Protein AF-A0A453F1F7-F1 (afdb_monomer)

Solvent-accessible surface area (backbone atoms only — not comparable to full-atom values): 12857 Å² total; per-residue (Å²): 109,76,70,60,56,53,34,54,74,67,67,73,50,78,80,80,78,71,88,74,82,67,76,78,92,82,82,88,82,87,61,66,72,37,77,46,79,52,75,47,61,70,88,66,30,62,69,57,55,50,26,52,72,27,64,62,57,66,85,89,58,90,82,84,86,88,65,65,60,97,82,40,47,61,86,80,55,61,37,66,60,31,22,45,76,44,60,67,75,81,88,71,69,27,90,35,27,44,46,54,49,44,32,50,44,34,58,75,57,49,61,55,68,56,48,54,50,50,52,50,47,54,52,48,31,60,74,68,71,52,78,69,56,70,70,55,47,53,50,51,49,53,46,66,47,87,89,43,40,46,54,54,55,36,54,51,50,27,53,77,65,70,36,56,94,48,24,88,37,35,42,22,53,100,89,38,87,46,55,52,71,71,54,50,53,44,51,54,50,50,49,58,68,53,44,62,98,50,50,38,32,41,38,40,38,72,50,73,50,40,34,43,33,42,34,41,102

Secondary structure (DSSP, 8-state):
-HHHHHHHHTT-S--------S--S----PPTT-EEEEE--TTSSHHHHHHHHTT---TTS---S--EETTEETTSS-HHHHEEEE-SS----TTSBHHHHHHHHHHHH-SHHHHHHHHHHHHHHHHTT----HHHHHHHHHHHSTTSHHHHHHHHHHHHTT-GGGTTSB---SSS--S-HHHHHHHHHHHHHHS-TT--EEEEE-SSSEEEEEE--

Nearest PDB structures (foldseek):
  8wto-assembly1_B  TM=8.630E-01  e=3.872E-07  Arabidopsis thaliana
  8iwn-assembly1_A  TM=7.944E-01  e=1.794E-07  Arabidopsis thaliana
  8i39-assembly1_A  TM=8.360E-01  e=6.596E-07  Arabidopsis thaliana
  8i3d-assembly1_B  TM=8.583E-01  e=1.265E-06  Arabidopsis thaliana
  6hbu-assembly1_A  TM=8.121E-01  e=2.896E-06  Homo sapiens

Organism: Aegilops tauschii subsp. strangulata (NCBI:txid200361)

pLDDT: mean 79.54, std 12.86, range [50.81, 96.94]

Sequence (217 aa):
GVLQAVGNALHVIPSRKQAMTVLHDVSGIIKPRRMTLLLGPPGSGKTTLLLAMAGKLDKDLKVSGKVTYNGHAMDEFVPQRTAAYISQHDLHIGEMTVRETLAFSARCQGVGTRYEMLTELARREKAANIKPDHDIDVYMKASAMGGQESSIVTEYILKILGLDICADTLVGNEMLRGISGGQRKRVTTGIYIFTKNEVHFIFVQQSETCTFFITVK

Mean predicted aligned error: 11.61 Å

InterPro domains:
  IPR003439 ABC transporter-like, ATP-binding domain [PF00005] (23-199)
  IPR027417 P-loop containing nucleoside triphosphate hydrolase [G3DSA:3.40.50.300] (7-202)
  IPR027417 P-loop containing nucleoside triphosphate hydrolase [SSF52540] (20-199)

Foldseek 3Di:
DVVVVVCVVVVVDPPPPDDDDQDDPDDDDDDFPDKDKDFDAFSNCPVVVLCVQQVNDDPPDDDDDFDADPNHTCVVDPSPLAEAEADQDFDDDQQDFLLRLQLVLLVVLDPPVVLVVLVVVVVVCVVVVNDDDPVVVVVSVCSNPPDCVSVVLSVVLCVVLVVVVRRGWGNHDPVGDTDDPSSSLSSVVSSVVSNDDNHQKYKHDNDSGITMIHGHD

Structure (mmCIF, N/CA/C/O backbone):
data_AF-A0A453F1F7-F1
#
_entry.id   AF-A0A453F1F7-F1
#
loop_
_atom_site.group_PDB
_atom_site.id
_atom_site.type_symbol
_atom_site.label_atom_id
_atom_site.label_alt_id
_atom_site.label_comp_id
_atom_site.label_asym_id
_atom_site.label_entity_id
_atom_site.label_seq_id
_atom_site.pdbx_PDB_ins_code
_atom_site.Cartn_x
_atom_site.Cartn_y
_atom_site.Cartn_z
_atom_site.occupancy
_atom_site.B_iso_or_equiv
_atom_site.auth_seq_id
_atom_site.auth_comp_id
_atom_site.auth_asym_id
_atom_site.auth_atom_id
_atom_site.pdbx_PDB_model_num
ATOM 1 N N . GLY A 1 1 ? 27.267 27.492 -19.049 1.00 50.81 1 GLY A N 1
ATOM 2 C CA . GLY A 1 1 ? 27.686 28.781 -19.643 1.00 50.81 1 GLY A CA 1
ATOM 3 C C . GLY A 1 1 ? 26.486 29.486 -20.246 1.00 50.81 1 GLY A C 1
ATOM 4 O O . GLY A 1 1 ? 25.572 28.800 -20.685 1.00 50.81 1 GLY A O 1
ATOM 5 N N . VAL A 1 2 ? 26.474 30.824 -20.260 1.00 60.75 2 VAL A N 1
ATOM 6 C CA . VAL A 1 2 ? 25.330 31.674 -20.676 1.00 60.75 2 VAL A CA 1
ATOM 7 C C . VAL A 1 2 ? 24.766 31.295 -22.059 1.00 60.75 2 VAL A C 1
ATOM 9 O O . VAL A 1 2 ? 23.554 31.258 -22.242 1.00 60.75 2 VAL A O 1
ATOM 12 N N . LEU A 1 3 ? 25.627 30.874 -22.992 1.00 56.88 3 LEU A N 1
ATOM 13 C CA . LEU A 1 3 ? 25.251 30.370 -24.324 1.00 56.88 3 LEU A CA 1
ATOM 14 C C . LEU A 1 3 ? 24.320 29.141 -24.299 1.00 56.88 3 LEU A C 1
ATOM 16 O O . LEU A 1 3 ? 23.427 29.018 -25.132 1.00 56.88 3 LEU A O 1
ATOM 20 N N . GLN A 1 4 ? 24.489 28.245 -23.324 1.00 58.09 4 GLN A N 1
ATOM 21 C CA . GLN A 1 4 ? 23.695 27.016 -23.200 1.00 58.09 4 GLN A CA 1
ATOM 22 C C . GLN A 1 4 ? 22.289 27.301 -22.645 1.00 58.09 4 GLN A C 1
ATOM 24 O O . GLN A 1 4 ? 21.328 26.627 -23.007 1.00 58.09 4 GLN A O 1
ATOM 29 N N . ALA A 1 5 ? 22.161 28.337 -21.808 1.00 58.72 5 ALA A N 1
ATOM 30 C CA . ALA A 1 5 ? 20.881 28.791 -21.268 1.00 58.72 5 ALA A CA 1
ATOM 31 C C . ALA A 1 5 ? 20.023 29.478 -22.345 1.00 58.72 5 ALA A C 1
ATOM 33 O O . ALA A 1 5 ? 18.832 29.193 -22.451 1.00 58.72 5 ALA A O 1
ATOM 34 N N . VAL A 1 6 ? 20.637 30.311 -23.194 1.00 69.94 6 VAL A N 1
ATOM 35 C CA . VAL A 1 6 ? 19.950 30.992 -24.308 1.00 69.94 6 VAL A CA 1
ATOM 36 C C . VAL A 1 6 ? 19.489 29.992 -25.377 1.00 69.94 6 VAL A C 1
ATOM 38 O O . VAL A 1 6 ? 18.359 30.076 -25.848 1.00 69.94 6 VAL A O 1
ATOM 41 N N . GLY A 1 7 ? 20.309 28.989 -25.712 1.00 62.31 7 GLY A N 1
ATOM 42 C CA . GLY A 1 7 ? 19.923 27.952 -26.676 1.00 62.31 7 GLY A CA 1
ATOM 43 C C . GLY A 1 7 ? 18.795 27.025 -26.196 1.00 62.31 7 GLY A C 1
ATOM 44 O O . GLY A 1 7 ? 17.988 26.581 -27.014 1.00 62.31 7 GLY A O 1
ATOM 45 N N . ASN A 1 8 ? 18.694 26.778 -24.882 1.00 59.56 8 ASN A N 1
ATOM 46 C CA . ASN A 1 8 ? 17.564 26.057 -24.284 1.00 59.56 8 ASN A CA 1
ATOM 47 C C . ASN A 1 8 ? 16.283 26.909 -24.258 1.00 59.56 8 ASN A C 1
ATOM 49 O O . ASN A 1 8 ? 15.210 26.379 -24.534 1.00 59.56 8 ASN A O 1
ATOM 53 N N . ALA A 1 9 ? 16.387 28.214 -23.972 1.00 64.38 9 ALA A N 1
ATOM 54 C CA . ALA A 1 9 ? 15.247 29.138 -23.965 1.00 64.38 9 ALA A CA 1
ATOM 55 C C . ALA A 1 9 ? 14.642 29.359 -25.364 1.00 64.38 9 ALA A C 1
ATOM 57 O O . ALA A 1 9 ? 13.444 29.587 -25.490 1.00 64.38 9 ALA A O 1
ATOM 58 N N . LEU A 1 10 ? 15.462 29.257 -26.414 1.00 71.06 10 LEU A N 1
ATOM 59 C CA . LEU A 1 10 ? 15.034 29.406 -27.808 1.00 71.06 10 LEU A CA 1
ATOM 60 C C . LEU A 1 10 ? 14.599 28.081 -28.468 1.00 71.06 10 LEU A C 1
ATOM 62 O O . LEU A 1 10 ? 14.316 28.075 -29.661 1.00 71.06 10 LEU A O 1
ATOM 66 N N . HIS A 1 11 ? 14.563 26.956 -27.736 1.00 58.50 11 HIS A N 1
ATOM 67 C CA . HIS A 1 11 ? 14.260 25.615 -28.274 1.00 58.50 11 HIS A CA 1
ATOM 68 C C . HIS A 1 11 ? 15.134 25.172 -29.475 1.00 58.50 11 HIS A C 1
ATOM 70 O O . HIS A 1 11 ? 14.782 24.235 -30.188 1.00 58.50 11 HIS A O 1
ATOM 76 N N . VAL A 1 12 ? 16.295 25.803 -29.696 1.00 64.94 12 VAL A N 1
ATOM 77 C CA . VAL A 1 12 ? 17.194 25.506 -30.834 1.00 64.94 12 VAL A CA 1
ATOM 78 C C . VAL A 1 12 ? 18.119 24.324 -30.531 1.00 64.94 12 VAL A C 1
ATOM 80 O O . VAL A 1 12 ? 18.597 23.649 -31.441 1.00 64.94 12 VAL A O 1
ATOM 83 N N . ILE A 1 13 ? 18.363 24.031 -29.250 1.00 58.19 13 ILE A N 1
ATOM 84 C CA . ILE A 1 13 ? 19.145 22.862 -28.843 1.00 58.19 13 ILE A CA 1
ATOM 85 C C . ILE A 1 13 ? 18.188 21.670 -28.705 1.00 58.19 13 ILE A C 1
ATOM 87 O O . ILE A 1 13 ? 17.303 21.709 -27.844 1.00 58.19 13 ILE A O 1
ATOM 91 N N . PRO A 1 14 ? 18.346 20.589 -29.494 1.00 54.06 14 PRO A N 1
ATOM 92 C CA . PRO A 1 14 ? 17.578 19.376 -29.271 1.00 54.06 14 PRO A CA 1
ATOM 93 C C . PRO A 1 14 ? 17.891 18.881 -27.860 1.00 54.06 14 PRO A C 1
ATOM 95 O O . PRO A 1 14 ? 19.044 18.584 -27.538 1.00 54.06 14 PRO A O 1
ATOM 98 N N . SER A 1 15 ? 16.866 18.828 -27.003 1.00 55.62 15 SER A N 1
ATOM 99 C CA . SER A 1 15 ? 16.970 18.211 -25.683 1.00 55.62 15 SER A CA 1
ATOM 100 C C . SER A 1 15 ? 17.475 16.791 -25.895 1.00 55.62 15 SER A C 1
ATOM 102 O O . SER A 1 15 ? 16.754 15.920 -26.387 1.00 55.62 15 SER A O 1
ATOM 104 N N . ARG A 1 16 ? 18.757 16.570 -25.601 1.00 55.28 16 ARG A N 1
ATOM 105 C CA . ARG A 1 16 ? 19.407 15.271 -25.723 1.00 55.28 16 ARG A CA 1
ATOM 106 C C . ARG A 1 16 ? 18.895 14.432 -24.557 1.00 55.28 16 ARG A C 1
ATOM 108 O O . ARG A 1 16 ? 19.576 14.285 -23.549 1.00 55.28 16 ARG A O 1
ATOM 115 N N . LYS A 1 17 ? 17.647 13.962 -24.652 1.00 61.59 17 LYS A N 1
ATOM 116 C CA . LYS A 1 17 ? 17.054 13.033 -23.690 1.00 61.59 17 LYS A CA 1
ATOM 117 C C . LYS A 1 17 ? 17.897 11.764 -23.732 1.00 61.59 17 LYS A C 1
ATOM 119 O O . LYS A 1 17 ? 17.756 10.939 -24.632 1.00 61.59 17 LYS A O 1
ATOM 124 N N . GLN A 1 18 ? 18.844 11.659 -22.809 1.00 67.69 18 GLN A N 1
ATOM 125 C CA . GLN A 1 18 ? 19.680 10.482 -22.670 1.00 67.69 18 GLN A CA 1
ATOM 126 C C . GLN A 1 18 ? 18.804 9.369 -22.098 1.00 67.69 18 GLN A C 1
ATOM 128 O O . GLN A 1 18 ? 18.218 9.524 -21.029 1.00 67.69 18 GLN A O 1
ATOM 133 N N . ALA A 1 19 ? 18.668 8.269 -22.836 1.00 75.25 19 ALA A N 1
ATOM 134 C CA . ALA A 1 19 ? 17.949 7.104 -22.346 1.00 75.25 19 ALA A CA 1
ATOM 135 C C . ALA A 1 19 ? 18.731 6.516 -21.165 1.00 75.25 19 ALA A C 1
ATOM 137 O O . ALA A 1 19 ? 19.859 6.054 -21.336 1.00 75.25 19 ALA A O 1
ATOM 138 N N . MET A 1 20 ? 18.148 6.578 -19.969 1.00 83.25 20 MET A N 1
ATOM 139 C CA . MET A 1 20 ? 18.713 5.977 -18.767 1.00 83.25 20 MET A CA 1
ATOM 140 C C . MET A 1 20 ? 18.026 4.645 -18.503 1.00 83.25 20 MET A C 1
ATOM 142 O O . MET A 1 20 ? 16.805 4.575 -18.369 1.00 83.25 20 MET A O 1
ATOM 146 N N . THR A 1 21 ? 18.821 3.587 -18.416 1.00 88.12 21 THR A N 1
ATOM 147 C CA . THR A 1 21 ? 18.335 2.278 -17.995 1.00 88.12 21 THR A CA 1
ATOM 148 C C . THR A 1 21 ? 18.239 2.257 -16.473 1.00 88.12 21 THR A C 1
ATOM 150 O O . THR A 1 21 ? 19.211 2.557 -15.788 1.00 88.12 21 THR A O 1
ATOM 153 N N . VAL A 1 22 ? 17.056 1.935 -15.945 1.00 90.56 22 VAL A N 1
ATOM 154 C CA . VAL A 1 22 ? 16.799 1.928 -14.492 1.00 90.56 22 VAL A CA 1
ATOM 155 C C . VAL A 1 22 ? 17.070 0.556 -13.867 1.00 90.56 22 VAL A C 1
ATOM 157 O O . VAL A 1 22 ? 17.514 0.474 -12.726 1.00 90.56 22 VAL A O 1
ATOM 160 N N . LEU A 1 23 ? 16.802 -0.523 -14.608 1.00 91.19 23 LEU A N 1
ATOM 161 C CA . LEU A 1 23 ? 17.024 -1.908 -14.189 1.00 91.19 23 LEU A CA 1
ATOM 162 C C . LEU A 1 23 ? 17.880 -2.622 -15.233 1.00 91.19 23 LEU A C 1
ATOM 164 O O . LEU A 1 23 ? 17.579 -2.560 -16.424 1.00 91.19 23 LEU A O 1
ATOM 168 N N . HIS A 1 24 ? 18.925 -3.310 -14.780 1.00 91.38 24 HIS A N 1
ATOM 169 C CA . HIS A 1 24 ? 19.871 -4.021 -15.635 1.00 91.38 24 HIS A CA 1
ATOM 170 C C . HIS A 1 24 ? 19.823 -5.516 -15.323 1.00 91.38 24 HIS A C 1
ATOM 172 O O . HIS A 1 24 ? 20.233 -5.912 -14.238 1.00 91.38 24 HIS A O 1
ATOM 178 N N . ASP A 1 25 ? 19.307 -6.309 -16.267 1.00 90.19 25 ASP A N 1
ATOM 179 C CA . ASP A 1 25 ? 19.322 -7.782 -16.254 1.00 90.19 25 ASP A CA 1
ATOM 180 C C . ASP A 1 25 ? 18.978 -8.425 -14.893 1.00 90.19 25 ASP A C 1
ATOM 182 O O . ASP A 1 25 ? 19.727 -9.210 -14.313 1.00 90.19 25 ASP A O 1
ATOM 186 N N . VAL A 1 26 ? 17.831 -8.032 -14.334 1.00 92.19 26 VAL A N 1
ATOM 187 C CA . VAL A 1 26 ? 17.375 -8.525 -13.031 1.00 92.19 26 VAL A CA 1
ATOM 188 C C . VAL A 1 26 ? 16.632 -9.847 -13.207 1.00 92.19 26 VAL A C 1
ATOM 190 O O . VAL A 1 26 ? 15.634 -9.910 -13.921 1.00 92.19 26 VAL A O 1
ATOM 193 N N . SER A 1 27 ? 17.070 -10.882 -12.489 1.00 91.94 27 SER A N 1
ATOM 194 C CA . SER A 1 27 ? 16.432 -12.204 -12.448 1.00 91.94 27 SER A CA 1
ATOM 195 C C . SER A 1 27 ? 16.200 -12.657 -11.005 1.00 91.94 27 SER A C 1
ATOM 197 O O . SER A 1 27 ? 17.021 -12.397 -10.125 1.00 91.94 27 SER A O 1
ATOM 199 N N . GLY A 1 28 ? 15.091 -13.352 -10.738 1.00 90.62 28 GLY A N 1
ATOM 200 C CA . GLY A 1 28 ? 14.790 -13.856 -9.397 1.00 90.62 28 GLY A CA 1
ATOM 201 C C . GLY A 1 28 ? 13.447 -14.575 -9.286 1.00 90.62 28 GLY A C 1
ATOM 202 O O . GLY A 1 28 ? 12.618 -14.517 -10.190 1.00 90.62 28 GLY A O 1
ATOM 203 N N . ILE A 1 29 ? 13.239 -15.260 -8.158 1.00 89.38 29 ILE A N 1
ATOM 204 C CA . ILE A 1 29 ? 11.998 -15.978 -7.834 1.00 89.38 29 ILE A CA 1
ATOM 205 C C . ILE A 1 29 ? 11.593 -15.635 -6.400 1.00 89.38 29 ILE A C 1
ATOM 207 O O . ILE A 1 29 ? 12.371 -15.833 -5.466 1.00 89.38 29 ILE A O 1
ATOM 211 N N . ILE A 1 30 ? 10.353 -15.177 -6.220 1.00 87.62 30 ILE A N 1
ATOM 212 C CA . ILE A 1 30 ? 9.742 -14.966 -4.903 1.00 87.62 30 ILE A CA 1
ATOM 213 C C . ILE A 1 30 ? 8.829 -16.156 -4.619 1.00 87.62 30 ILE A C 1
ATOM 215 O O . ILE A 1 30 ? 7.911 -16.442 -5.385 1.00 87.62 30 ILE A O 1
ATOM 219 N N . LYS A 1 31 ? 9.103 -16.884 -3.533 1.00 85.75 31 LYS A N 1
ATOM 220 C CA . LYS A 1 31 ? 8.304 -18.055 -3.151 1.00 85.75 31 LYS A CA 1
ATOM 221 C C . LYS A 1 31 ? 7.056 -17.635 -2.363 1.00 85.75 31 LYS A C 1
ATOM 223 O O . LYS A 1 31 ? 7.162 -16.732 -1.527 1.00 85.75 31 LYS A O 1
ATOM 228 N N . PRO A 1 32 ? 5.923 -18.336 -2.547 1.00 83.12 32 PRO A N 1
ATOM 229 C CA . PRO A 1 32 ? 4.719 -18.114 -1.758 1.00 83.12 32 PRO A CA 1
ATOM 230 C C . PRO A 1 32 ? 4.972 -18.298 -0.260 1.00 83.12 32 PRO A C 1
ATOM 232 O O . PRO A 1 32 ? 5.895 -19.011 0.153 1.00 83.12 32 PRO A O 1
ATOM 235 N N . ARG A 1 33 ? 4.1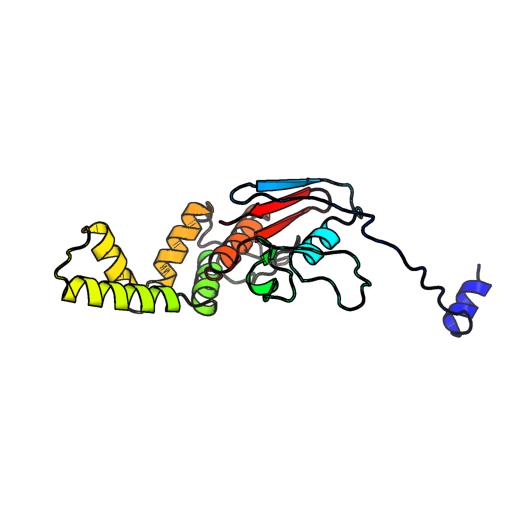38 -17.646 0.560 1.00 79.81 33 ARG A N 1
ATOM 236 C CA . ARG A 1 33 ? 4.160 -17.730 2.036 1.00 79.81 33 ARG A CA 1
ATOM 237 C C . ARG A 1 33 ? 5.485 -17.298 2.680 1.00 79.81 33 ARG A C 1
ATOM 239 O O . ARG A 1 33 ? 5.802 -17.714 3.793 1.00 79.81 33 ARG A O 1
ATOM 246 N N . ARG A 1 34 ? 6.272 -16.466 1.993 1.00 81.94 34 ARG A N 1
ATOM 247 C CA . ARG A 1 34 ? 7.490 -15.852 2.532 1.00 81.94 34 ARG A CA 1
ATOM 248 C C . ARG A 1 34 ? 7.402 -14.334 2.486 1.00 81.94 34 ARG A C 1
ATOM 250 O O . ARG A 1 34 ? 6.869 -13.753 1.540 1.00 81.94 34 ARG A O 1
ATOM 257 N N . MET A 1 35 ? 8.002 -13.709 3.494 1.00 84.38 35 MET A N 1
ATOM 258 C CA . MET A 1 35 ? 8.366 -12.299 3.443 1.00 84.38 35 MET A CA 1
ATOM 259 C C . MET A 1 35 ? 9.741 -12.178 2.783 1.00 84.38 35 MET A C 1
ATOM 261 O O . MET A 1 35 ? 10.674 -12.880 3.171 1.00 84.38 35 MET A O 1
ATOM 265 N N . THR A 1 36 ? 9.862 -11.317 1.777 1.00 87.44 36 THR A N 1
ATOM 266 C CA . THR A 1 36 ? 11.132 -11.039 1.091 1.00 87.44 36 THR A CA 1
ATOM 267 C C . THR A 1 36 ? 11.495 -9.576 1.292 1.00 87.44 36 THR A C 1
ATOM 269 O O . THR A 1 36 ? 10.654 -8.696 1.137 1.00 87.44 36 THR A O 1
ATOM 272 N N . LEU A 1 37 ? 12.744 -9.316 1.660 1.00 89.94 37 LEU A N 1
ATOM 273 C CA . LEU A 1 37 ? 13.271 -7.977 1.899 1.00 89.94 37 LEU A CA 1
ATOM 274 C C . LEU A 1 37 ? 14.163 -7.572 0.718 1.00 89.94 37 LEU A C 1
ATOM 276 O O . LEU A 1 37 ? 15.119 -8.281 0.413 1.00 89.94 37 LEU A O 1
ATOM 280 N N . LEU A 1 38 ? 13.869 -6.439 0.072 1.00 89.19 38 LEU A N 1
ATOM 281 C CA . LEU A 1 38 ? 14.740 -5.833 -0.941 1.00 89.19 38 LEU A CA 1
ATOM 282 C C . LEU A 1 38 ? 15.427 -4.608 -0.355 1.00 89.19 38 LEU A C 1
ATOM 284 O O . LEU A 1 38 ? 14.789 -3.618 0.014 1.00 89.19 38 LEU A O 1
ATOM 288 N N . LEU A 1 39 ? 16.751 -4.691 -0.313 1.00 89.50 39 LEU A N 1
ATOM 289 C CA . LEU A 1 39 ? 17.640 -3.642 0.162 1.00 89.50 39 LEU A CA 1
ATOM 290 C C . LEU A 1 39 ? 18.445 -3.083 -1.002 1.00 89.50 39 LEU A C 1
ATOM 292 O O . LEU A 1 39 ? 18.815 -3.799 -1.929 1.00 89.50 39 LEU A O 1
ATOM 296 N N . GLY A 1 40 ? 18.729 -1.791 -0.934 1.00 87.88 40 GLY A N 1
ATOM 297 C CA . GLY A 1 40 ? 19.571 -1.111 -1.907 1.00 87.88 40 GLY A CA 1
ATOM 298 C C . GLY A 1 40 ? 19.607 0.389 -1.640 1.00 87.88 40 GLY A C 1
ATOM 299 O O . GLY A 1 40 ? 18.676 0.913 -1.021 1.00 87.88 40 GLY A O 1
ATOM 300 N N . PRO A 1 41 ? 20.639 1.105 -2.107 1.00 88.88 41 PRO A N 1
ATOM 301 C CA . PRO A 1 41 ? 20.740 2.548 -1.911 1.00 88.88 41 PRO A CA 1
ATOM 302 C C . PRO A 1 41 ? 19.600 3.307 -2.621 1.00 88.88 41 PRO A C 1
ATOM 304 O O . PRO A 1 41 ? 18.934 2.746 -3.503 1.00 88.88 41 PRO A O 1
ATOM 307 N N . PRO A 1 42 ? 19.330 4.573 -2.259 1.00 87.19 42 PRO A N 1
ATOM 308 C CA . PRO A 1 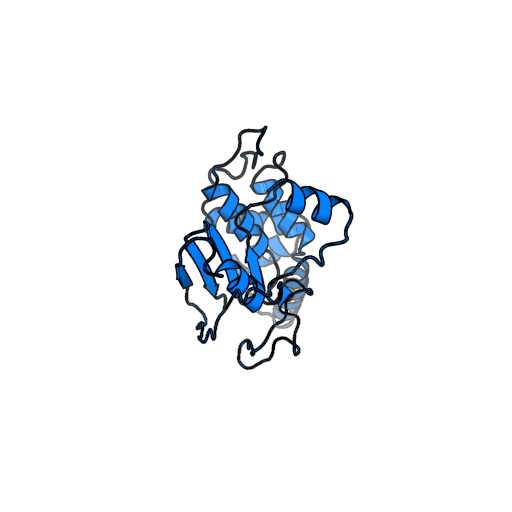42 ? 18.395 5.416 -3.001 1.00 87.19 42 PRO A CA 1
ATOM 309 C C . PRO A 1 42 ? 18.753 5.453 -4.495 1.00 87.19 42 PRO A C 1
ATOM 311 O O . PRO A 1 42 ? 19.926 5.439 -4.861 1.00 87.19 42 PRO A O 1
ATOM 314 N N . GLY A 1 43 ? 17.744 5.428 -5.367 1.00 86.69 43 GLY A N 1
ATOM 315 C CA . GLY A 1 43 ? 17.948 5.413 -6.823 1.00 86.69 43 GLY A CA 1
ATOM 316 C C . GLY A 1 43 ? 18.345 4.062 -7.434 1.00 86.69 43 GLY A C 1
ATOM 317 O O . GLY A 1 43 ? 18.400 3.956 -8.653 1.00 86.69 43 GLY A O 1
ATOM 318 N N . SER A 1 44 ? 18.533 2.995 -6.647 1.00 89.50 44 SER A N 1
ATOM 319 C CA . SER A 1 44 ? 18.942 1.672 -7.163 1.00 89.50 44 SER A CA 1
ATOM 320 C C . SER A 1 44 ? 17.855 0.895 -7.934 1.00 89.50 44 SER A C 1
ATOM 322 O O . SER A 1 44 ? 17.963 -0.317 -8.091 1.00 89.50 44 SER A O 1
ATOM 324 N N . GLY A 1 45 ? 16.753 1.541 -8.323 1.00 90.06 45 GLY A N 1
ATOM 325 C CA . GLY A 1 45 ? 15.672 0.912 -9.091 1.00 90.06 45 GLY A CA 1
ATOM 326 C C . GLY A 1 45 ? 14.701 0.033 -8.294 1.00 90.06 45 GLY A C 1
ATOM 327 O O . GLY A 1 45 ? 13.832 -0.584 -8.900 1.00 90.06 45 GLY A O 1
ATOM 328 N N . LYS A 1 46 ? 14.779 -0.009 -6.952 1.00 90.81 46 LYS A N 1
ATOM 329 C CA . LYS A 1 46 ? 13.874 -0.830 -6.114 1.00 90.81 46 LYS A CA 1
ATOM 330 C C . LYS A 1 46 ? 12.415 -0.578 -6.456 1.00 90.81 46 LYS A C 1
ATOM 332 O O . LYS A 1 46 ? 11.759 -1.485 -6.936 1.00 90.81 46 LYS A O 1
ATOM 337 N N . THR A 1 47 ? 11.937 0.654 -6.287 1.00 89.69 47 THR A N 1
ATOM 338 C CA . THR A 1 47 ? 10.553 1.045 -6.587 1.00 89.69 47 THR A CA 1
ATOM 339 C C . THR A 1 47 ? 10.143 0.657 -8.006 1.00 89.69 47 THR A C 1
ATOM 341 O O . THR A 1 47 ? 9.074 0.083 -8.192 1.00 89.69 47 THR A O 1
ATOM 344 N N . THR A 1 48 ? 11.017 0.868 -8.993 1.00 91.94 48 THR A N 1
ATOM 345 C CA . THR A 1 48 ? 10.780 0.470 -10.387 1.00 91.94 48 THR A CA 1
ATOM 346 C C . THR A 1 48 ? 10.586 -1.035 -10.526 1.00 91.94 48 THR A C 1
ATOM 348 O O . THR A 1 48 ? 9.650 -1.460 -11.195 1.00 91.94 48 THR A O 1
ATOM 351 N N . LEU A 1 49 ? 11.399 -1.851 -9.851 1.00 91.50 49 LEU A N 1
ATOM 352 C CA . LEU A 1 49 ? 11.249 -3.307 -9.848 1.00 91.50 49 LEU A CA 1
ATOM 353 C C . LEU A 1 49 ? 9.896 -3.739 -9.255 1.00 91.50 49 LEU A C 1
ATOM 355 O O . LEU A 1 49 ? 9.283 -4.685 -9.739 1.00 91.50 49 LEU A O 1
ATOM 359 N N . LEU A 1 50 ? 9.387 -3.033 -8.245 1.00 90.25 50 LEU A N 1
ATOM 360 C CA . LEU A 1 50 ? 8.115 -3.388 -7.591 1.00 90.25 50 LEU A CA 1
ATOM 361 C C . LEU A 1 50 ? 6.919 -2.974 -8.409 1.00 90.25 50 LEU A C 1
ATOM 363 O O . LEU A 1 50 ? 5.952 -3.719 -8.491 1.00 90.25 50 LEU A O 1
ATOM 367 N N . LEU A 1 51 ? 6.993 -1.797 -9.022 1.00 90.62 51 LEU A N 1
ATOM 368 C CA . LEU A 1 51 ? 5.986 -1.347 -9.967 1.00 90.62 51 LEU A CA 1
ATOM 369 C C . LEU A 1 51 ? 5.963 -2.263 -11.193 1.00 90.62 51 LEU A C 1
ATOM 371 O O . LEU A 1 51 ? 4.877 -2.590 -11.662 1.00 90.62 51 LEU A O 1
ATOM 375 N N . ALA A 1 52 ? 7.122 -2.752 -11.652 1.00 91.19 52 ALA A N 1
ATOM 376 C CA . ALA A 1 52 ? 7.209 -3.768 -12.703 1.00 91.19 52 ALA A CA 1
ATOM 377 C C . ALA A 1 52 ? 6.487 -5.045 -12.286 1.00 91.19 52 ALA A C 1
ATOM 379 O O . ALA A 1 52 ? 5.598 -5.510 -12.994 1.00 91.19 52 ALA A O 1
ATOM 380 N N . MET A 1 53 ? 6.803 -5.561 -11.095 1.00 89.00 53 MET A N 1
ATOM 381 C CA . MET A 1 53 ? 6.136 -6.743 -10.565 1.00 89.00 53 MET A CA 1
ATOM 382 C C . MET A 1 53 ? 4.642 -6.514 -10.331 1.00 89.00 53 MET A C 1
ATOM 384 O O . MET A 1 53 ? 3.875 -7.422 -10.584 1.00 89.00 53 MET A O 1
ATOM 388 N N . ALA A 1 54 ? 4.188 -5.339 -9.902 1.00 88.06 54 ALA A N 1
ATOM 389 C CA . ALA A 1 54 ? 2.768 -5.063 -9.668 1.00 88.06 54 ALA A CA 1
ATOM 390 C C . ALA A 1 54 ? 1.978 -4.709 -10.947 1.00 88.06 54 ALA A C 1
ATOM 392 O O . ALA A 1 54 ? 0.786 -4.411 -10.865 1.00 88.06 54 ALA A O 1
ATOM 393 N N . GLY A 1 55 ? 2.630 -4.675 -12.118 1.00 89.06 55 GLY A N 1
ATOM 394 C CA . GLY A 1 55 ? 2.028 -4.206 -13.370 1.00 89.06 55 GLY A CA 1
ATOM 395 C C . GLY A 1 55 ? 1.643 -2.720 -13.346 1.00 89.06 55 GLY A C 1
ATOM 396 O O . GLY A 1 55 ? 0.700 -2.309 -14.014 1.00 89.06 55 GLY A O 1
ATOM 397 N N . LYS A 1 56 ? 2.329 -1.903 -12.545 1.00 89.19 56 LYS A N 1
ATOM 398 C CA . LYS A 1 56 ? 2.067 -0.465 -12.354 1.00 89.19 56 LYS A CA 1
ATOM 399 C C . LYS A 1 56 ? 3.194 0.429 -12.888 1.00 89.19 56 LYS A C 1
ATOM 401 O O . LYS A 1 56 ? 3.342 1.556 -12.424 1.00 89.19 56 LYS A O 1
ATOM 406 N N . LEU A 1 57 ? 4.020 -0.071 -13.810 1.00 90.31 57 LEU A N 1
ATOM 407 C CA . LEU A 1 57 ? 5.011 0.771 -14.484 1.00 90.31 57 LEU A CA 1
ATOM 408 C C . LEU A 1 57 ? 4.337 1.848 -15.330 1.00 90.31 57 LEU A C 1
ATOM 410 O O . LEU A 1 57 ? 3.255 1.642 -15.880 1.00 90.31 57 LEU A O 1
ATOM 414 N N . ASP A 1 58 ? 5.024 2.980 -15.444 1.00 88.38 58 ASP A N 1
ATOM 415 C CA . ASP A 1 58 ? 4.644 4.043 -16.362 1.00 88.38 58 ASP A CA 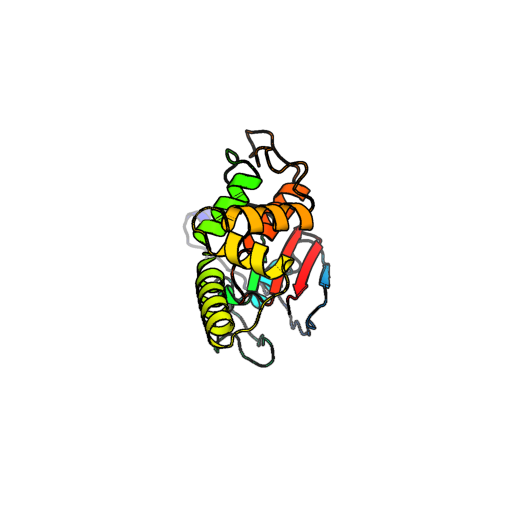1
ATOM 416 C C . ASP A 1 58 ? 4.674 3.529 -17.812 1.00 88.38 58 ASP A C 1
ATOM 418 O O . ASP A 1 58 ? 5.579 2.787 -18.202 1.00 88.38 58 ASP A O 1
ATOM 422 N N . LYS A 1 59 ? 3.676 3.923 -18.605 1.00 86.50 59 LYS A N 1
ATOM 423 C CA . LYS A 1 59 ? 3.522 3.508 -20.005 1.00 86.50 59 LYS A CA 1
ATOM 424 C C . LYS A 1 59 ? 4.609 4.092 -20.908 1.00 86.50 59 LYS A C 1
ATOM 426 O O . LYS A 1 59 ? 4.877 3.521 -21.961 1.00 86.50 59 LYS A O 1
ATOM 431 N N . ASP A 1 60 ? 5.247 5.183 -20.489 1.00 87.19 60 ASP A N 1
ATOM 432 C CA . ASP A 1 60 ? 6.322 5.832 -21.242 1.00 87.19 60 ASP A CA 1
ATOM 433 C C . ASP A 1 60 ? 7.672 5.099 -21.108 1.00 87.19 60 ASP A C 1
ATOM 435 O O . ASP A 1 60 ? 8.639 5.411 -21.813 1.00 87.19 60 ASP A O 1
ATOM 439 N N . LEU A 1 61 ? 7.765 4.106 -20.215 1.00 88.81 61 LEU A N 1
ATOM 440 C CA . LEU A 1 61 ? 8.970 3.305 -20.028 1.00 88.81 61 LEU A CA 1
ATOM 441 C C . LEU A 1 61 ? 9.072 2.191 -21.072 1.00 88.81 61 LEU A C 1
ATOM 443 O O . LEU A 1 61 ? 8.141 1.426 -21.313 1.00 88.81 61 LEU A O 1
ATOM 447 N N . LYS A 1 62 ? 10.273 2.031 -21.634 1.00 90.25 62 LYS A N 1
ATOM 448 C CA . LYS A 1 62 ? 10.613 0.847 -22.428 1.00 90.25 62 LYS A CA 1
ATOM 449 C C . LYS A 1 62 ? 10.919 -0.311 -21.486 1.00 90.25 62 LYS A C 1
ATOM 451 O O . LYS A 1 62 ? 11.847 -0.219 -20.684 1.00 90.25 62 LYS A O 1
ATOM 456 N N . VAL A 1 63 ? 10.162 -1.395 -21.611 1.00 90.69 63 VAL A N 1
ATOM 457 C CA . VAL A 1 63 ? 10.310 -2.599 -20.788 1.00 90.69 63 VAL A CA 1
ATOM 458 C C . VAL A 1 63 ? 10.754 -3.765 -21.667 1.00 90.69 63 VAL A C 1
ATOM 460 O O . VAL A 1 63 ? 10.222 -3.966 -22.757 1.00 90.69 63 VAL A O 1
ATOM 463 N N . SER A 1 64 ? 11.730 -4.532 -21.190 1.00 91.38 64 SER A N 1
ATOM 464 C CA . SER A 1 64 ? 12.156 -5.808 -21.767 1.00 91.38 64 SER A CA 1
ATOM 465 C C . SER A 1 64 ? 12.220 -6.878 -20.673 1.00 91.38 64 SER A C 1
ATOM 467 O O . SER A 1 64 ? 12.321 -6.562 -19.487 1.00 91.38 64 SER A O 1
ATOM 469 N N . GLY A 1 65 ? 12.140 -8.149 -21.071 1.00 90.75 65 GLY A N 1
ATOM 470 C CA . GLY A 1 65 ? 12.056 -9.284 -20.149 1.00 90.75 65 GLY A CA 1
ATOM 471 C C . GLY A 1 65 ? 10.617 -9.734 -19.883 1.00 90.75 65 GLY A C 1
ATOM 472 O O . GLY A 1 65 ? 9.682 -9.301 -20.555 1.00 90.75 65 GLY A O 1
ATOM 473 N N . LYS A 1 66 ? 10.444 -10.649 -18.924 1.00 90.81 66 LYS A N 1
ATOM 474 C CA . LYS A 1 66 ? 9.146 -11.253 -18.591 1.00 90.81 66 LYS A CA 1
ATOM 475 C C . LYS A 1 66 ? 9.008 -11.419 -17.082 1.00 90.81 66 LYS A C 1
ATOM 477 O O . LYS A 1 66 ? 9.924 -11.910 -16.429 1.00 90.81 66 LYS A O 1
ATOM 482 N N . VAL A 1 67 ? 7.839 -11.074 -16.547 1.00 90.75 67 VAL A N 1
ATOM 483 C CA . VAL A 1 67 ? 7.434 -11.413 -15.176 1.00 90.75 67 VAL A CA 1
ATOM 484 C C . VAL A 1 67 ? 6.281 -12.409 -15.258 1.00 90.75 67 VAL A C 1
ATOM 486 O O . VAL A 1 67 ? 5.386 -12.255 -16.089 1.00 90.75 67 VAL A O 1
ATOM 489 N N . THR A 1 68 ? 6.315 -13.447 -14.422 1.00 89.81 68 THR A N 1
ATOM 490 C CA . THR A 1 68 ? 5.258 -14.466 -14.357 1.00 89.81 68 THR A CA 1
ATOM 491 C C . THR A 1 68 ? 4.811 -14.694 -12.924 1.00 89.81 68 THR A C 1
ATOM 493 O O . THR A 1 68 ? 5.623 -14.648 -12.000 1.00 89.81 68 THR A O 1
ATOM 496 N N . TYR A 1 69 ? 3.514 -14.919 -12.741 1.00 87.62 69 TYR A N 1
ATOM 497 C CA . TYR A 1 69 ? 2.883 -15.218 -11.462 1.00 87.62 69 TYR A CA 1
ATOM 498 C C . TYR A 1 69 ? 2.339 -16.641 -11.533 1.00 87.62 69 TYR A C 1
ATOM 500 O O . TYR A 1 69 ? 1.449 -16.921 -12.329 1.00 87.62 69 TYR A O 1
ATOM 508 N N . ASN A 1 70 ? 2.886 -17.559 -10.732 1.00 84.31 70 ASN A N 1
ATOM 509 C CA . ASN A 1 70 ? 2.504 -18.979 -10.759 1.00 84.31 70 ASN A CA 1
ATOM 510 C C . ASN A 1 70 ? 2.521 -19.599 -12.175 1.00 84.31 70 ASN A C 1
ATOM 512 O O . ASN A 1 70 ? 1.675 -20.419 -12.507 1.00 84.31 70 ASN A O 1
ATOM 516 N N . GLY A 1 71 ? 3.479 -19.194 -13.017 1.00 87.25 71 GLY A N 1
ATOM 517 C CA . GLY A 1 71 ? 3.605 -19.665 -14.402 1.00 87.25 71 GLY A CA 1
ATOM 518 C C . GLY A 1 71 ? 2.807 -18.866 -15.438 1.00 87.25 71 GLY A C 1
ATOM 519 O O . GLY A 1 71 ? 3.123 -18.965 -16.619 1.00 87.25 71 GLY A O 1
ATOM 520 N N . HIS A 1 72 ? 1.866 -18.020 -15.014 1.00 89.31 72 HIS A N 1
ATOM 521 C CA . HIS A 1 72 ? 1.075 -17.165 -15.900 1.00 89.31 72 HIS A CA 1
ATOM 522 C C . HIS A 1 72 ? 1.790 -15.851 -16.196 1.00 89.31 72 HIS A C 1
ATOM 524 O O . HIS A 1 7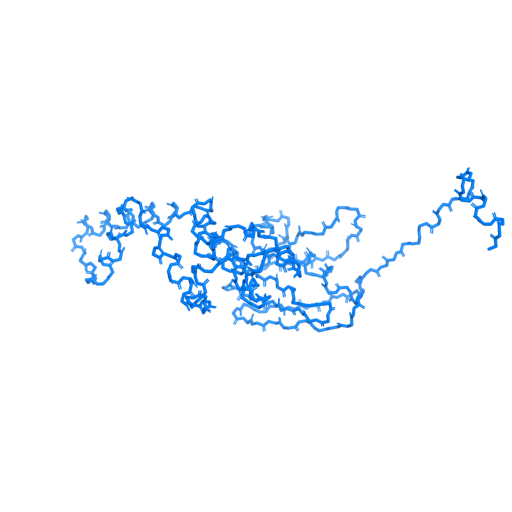2 ? 2.323 -15.198 -15.293 1.00 89.31 72 HIS A O 1
ATOM 530 N N . ALA A 1 73 ? 1.816 -15.451 -17.461 1.00 90.75 73 ALA A N 1
ATOM 531 C CA . ALA A 1 73 ? 2.325 -14.156 -17.882 1.00 90.75 73 ALA A CA 1
ATOM 532 C C . ALA A 1 73 ? 1.360 -13.019 -17.505 1.00 90.75 73 ALA A C 1
ATOM 534 O O . ALA A 1 73 ? 0.162 -13.224 -17.328 1.00 90.75 73 ALA A O 1
ATOM 535 N N . MET A 1 74 ? 1.890 -11.804 -17.342 1.00 88.31 74 MET A N 1
ATOM 536 C CA . MET A 1 74 ? 1.113 -10.643 -16.880 1.00 88.31 74 MET A CA 1
ATOM 537 C C . MET A 1 74 ? 0.001 -10.182 -17.827 1.00 88.31 74 MET A C 1
ATOM 539 O O . MET A 1 74 ? -0.855 -9.411 -17.409 1.00 88.31 74 MET A O 1
ATOM 543 N N . ASP A 1 75 ? 0.024 -10.619 -19.081 1.00 88.75 75 ASP A N 1
ATOM 544 C CA . ASP A 1 75 ? -1.007 -10.392 -20.093 1.00 88.75 75 ASP A CA 1
ATOM 545 C C . ASP A 1 75 ? -2.156 -11.414 -20.027 1.00 88.75 75 ASP A C 1
ATOM 547 O O . ASP A 1 75 ? -3.214 -11.178 -20.605 1.00 88.75 75 ASP A O 1
ATOM 551 N N . GLU A 1 76 ? -1.992 -12.515 -19.283 1.00 88.38 76 GLU A N 1
ATOM 552 C CA . GLU A 1 76 ? -3.029 -13.542 -19.089 1.00 88.38 76 GLU A CA 1
ATOM 553 C C . GLU A 1 76 ? -4.048 -13.169 -17.993 1.00 88.38 76 GLU A C 1
ATOM 555 O O . GLU A 1 76 ? -5.096 -13.802 -17.866 1.00 88.38 76 G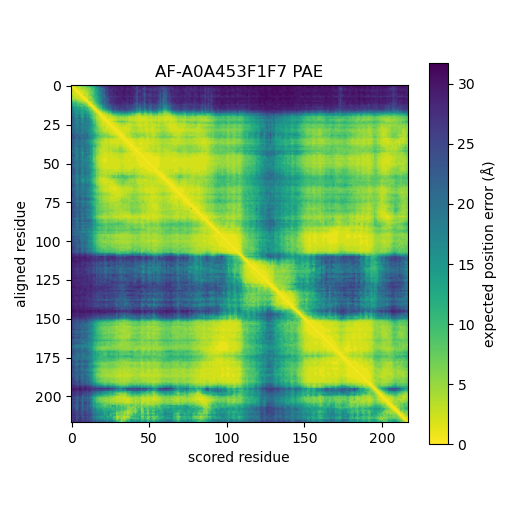LU A O 1
ATOM 560 N N . PHE A 1 77 ? -3.752 -12.156 -17.176 1.00 86.62 77 PHE A N 1
ATOM 561 C CA . PHE A 1 77 ? -4.598 -11.697 -16.072 1.00 86.62 77 PHE A CA 1
ATOM 562 C C . PHE A 1 77 ? -4.474 -10.180 -15.883 1.00 86.62 77 PHE A C 1
ATOM 564 O O . PHE A 1 77 ? -3.860 -9.490 -16.688 1.00 86.62 77 PHE A O 1
ATOM 571 N N . VAL A 1 78 ? -5.082 -9.632 -14.825 1.00 85.88 78 VAL A N 1
ATOM 572 C CA . VAL A 1 78 ? -4.965 -8.208 -14.472 1.00 85.88 78 VAL A CA 1
ATOM 573 C C . VAL A 1 78 ? -4.050 -8.077 -13.249 1.00 85.88 78 VAL A C 1
ATOM 575 O O . VAL A 1 78 ? -4.538 -8.220 -12.123 1.00 85.88 78 VAL A O 1
ATOM 578 N N . PRO A 1 79 ? -2.740 -7.788 -13.409 1.00 83.94 79 PRO A N 1
ATOM 579 C CA . PRO A 1 79 ? -1.792 -7.763 -12.295 1.00 83.94 79 PRO A CA 1
ATOM 580 C C . PRO A 1 79 ? -2.190 -6.826 -11.164 1.00 83.94 79 PRO A C 1
ATOM 582 O O . PRO A 1 79 ? -1.952 -7.129 -10.004 1.00 83.94 79 PRO A O 1
ATOM 585 N N . GLN A 1 80 ? -2.875 -5.729 -11.472 1.00 82.88 80 GLN A N 1
ATOM 586 C CA . GLN A 1 80 ? -3.305 -4.738 -10.488 1.00 82.88 80 GLN A CA 1
ATOM 587 C C . GLN A 1 80 ? -4.427 -5.251 -9.571 1.00 82.88 80 GLN A C 1
ATOM 589 O O . GLN A 1 80 ? -4.662 -4.653 -8.523 1.00 82.88 80 GLN A O 1
ATOM 594 N N . ARG A 1 81 ? -5.116 -6.340 -9.948 1.00 80.62 81 ARG A N 1
ATOM 595 C CA . ARG A 1 81 ? -6.054 -7.065 -9.073 1.00 80.62 81 ARG A CA 1
ATOM 596 C C . ARG A 1 81 ? -5.347 -8.116 -8.221 1.00 80.62 81 ARG A C 1
ATOM 598 O O . ARG A 1 81 ? -5.800 -8.410 -7.121 1.00 80.62 81 ARG A O 1
ATOM 605 N N . THR A 1 82 ? -4.219 -8.631 -8.707 1.00 80.06 82 THR A N 1
ATOM 606 C CA . THR A 1 82 ? -3.461 -9.708 -8.059 1.00 80.06 82 THR A CA 1
ATOM 607 C C . THR A 1 82 ? -2.297 -9.219 -7.194 1.00 80.06 82 THR A C 1
ATOM 609 O O . THR A 1 82 ? -1.808 -9.937 -6.324 1.00 80.06 82 THR A O 1
ATOM 612 N N . ALA A 1 83 ? -1.863 -7.978 -7.388 1.00 84.19 83 ALA A N 1
ATOM 613 C CA . ALA A 1 83 ? -0.771 -7.350 -6.669 1.00 84.19 83 ALA A CA 1
ATOM 614 C C . ALA A 1 83 ? -1.172 -5.971 -6.135 1.00 84.19 83 ALA A C 1
ATOM 616 O O . ALA A 1 83 ? -1.573 -5.073 -6.879 1.00 84.19 83 ALA A O 1
ATOM 617 N N . ALA A 1 84 ? -0.982 -5.773 -4.835 1.00 84.44 84 ALA A N 1
ATOM 618 C CA . ALA A 1 84 ? -1.116 -4.484 -4.179 1.00 84.44 84 ALA A CA 1
ATOM 619 C C . ALA A 1 84 ? 0.262 -3.841 -4.012 1.00 84.44 84 ALA A C 1
ATOM 621 O O . ALA A 1 84 ? 1.206 -4.479 -3.558 1.00 84.44 84 ALA A O 1
ATOM 622 N N . TYR A 1 85 ? 0.371 -2.556 -4.335 1.00 87.00 85 TYR A N 1
ATOM 623 C CA . TYR A 1 85 ? 1.568 -1.760 -4.076 1.00 87.00 85 TYR A CA 1
ATOM 624 C C . TYR A 1 85 ? 1.206 -0.625 -3.125 1.00 87.00 85 TYR A C 1
ATOM 626 O O . TYR A 1 85 ? 0.348 0.195 -3.450 1.00 87.00 85 TYR A O 1
ATOM 634 N N . ILE A 1 86 ? 1.868 -0.602 -1.973 1.00 86.56 86 ILE A N 1
ATOM 635 C CA . ILE A 1 86 ? 1.754 0.406 -0.928 1.00 86.56 86 ILE A CA 1
ATOM 636 C C . ILE A 1 86 ? 2.964 1.333 -1.044 1.00 86.56 86 ILE A C 1
ATOM 638 O O . ILE A 1 86 ? 4.093 0.954 -0.711 1.00 86.56 86 ILE A O 1
ATOM 642 N N . SER A 1 87 ? 2.714 2.552 -1.522 1.00 85.31 87 SER A N 1
ATOM 643 C CA . SER A 1 87 ? 3.714 3.612 -1.657 1.00 85.31 87 SER A CA 1
ATOM 644 C C . SER A 1 87 ? 4.305 4.016 -0.315 1.00 85.31 87 SER A C 1
ATOM 646 O O . SER A 1 87 ? 3.698 3.804 0.730 1.00 85.31 87 SER A O 1
ATOM 648 N N . GLN A 1 88 ? 5.479 4.652 -0.342 1.00 81.38 88 GLN A N 1
ATOM 649 C CA . GLN A 1 88 ? 6.106 5.239 0.845 1.00 81.38 88 GLN A CA 1
ATOM 650 C C . GLN A 1 88 ? 5.184 6.241 1.548 1.00 81.38 88 GLN A C 1
ATOM 652 O O . GLN A 1 88 ? 5.087 6.218 2.772 1.00 81.38 88 GLN A O 1
ATOM 657 N N . HIS A 1 89 ? 4.494 7.076 0.772 1.00 84.25 89 HIS A N 1
ATOM 658 C CA . HIS A 1 89 ? 3.528 8.038 1.282 1.00 84.25 89 HIS A CA 1
ATOM 659 C C . HIS A 1 89 ? 2.152 7.391 1.404 1.00 84.25 89 HIS A C 1
ATOM 661 O O . HIS A 1 89 ? 1.651 6.805 0.442 1.00 84.25 89 HIS A O 1
ATOM 667 N N . ASP A 1 90 ? 1.564 7.504 2.590 1.00 83.25 90 ASP A N 1
ATOM 668 C CA . ASP A 1 90 ? 0.207 7.063 2.876 1.00 83.25 90 ASP A CA 1
ATOM 669 C C . ASP A 1 90 ? -0.761 8.231 2.648 1.00 83.25 90 ASP A C 1
ATOM 671 O O . ASP A 1 90 ? -0.582 9.301 3.233 1.00 83.25 90 ASP A O 1
ATOM 675 N N . LEU A 1 91 ? -1.788 8.027 1.821 1.00 84.25 91 LEU A N 1
ATOM 676 C CA . LEU A 1 91 ? -2.832 9.020 1.571 1.00 84.25 91 LEU A CA 1
ATOM 677 C C . LEU A 1 91 ? -4.097 8.624 2.336 1.00 84.25 91 LEU A C 1
ATOM 679 O O . LEU A 1 91 ? -4.759 7.653 1.976 1.00 84.25 91 LEU A O 1
ATOM 683 N N . HIS A 1 92 ? -4.423 9.383 3.380 1.00 87.62 92 HIS A N 1
ATOM 684 C CA . HIS A 1 92 ? -5.617 9.186 4.203 1.00 87.62 92 HIS A CA 1
ATOM 685 C C . HIS A 1 92 ? -6.340 10.510 4.424 1.00 87.62 92 HIS A 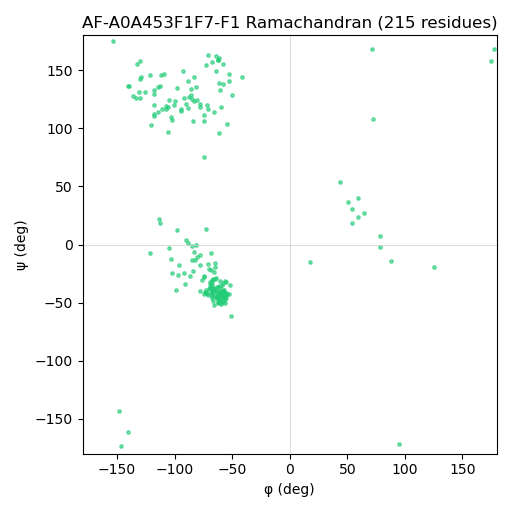C 1
ATOM 687 O O . HIS A 1 92 ? -5.715 11.570 4.406 1.00 87.62 92 HIS A O 1
ATOM 693 N N . ILE A 1 93 ? -7.643 10.427 4.686 1.00 90.69 93 ILE A N 1
ATOM 694 C CA . ILE A 1 93 ? -8.444 11.555 5.168 1.00 90.69 93 ILE A CA 1
ATOM 695 C C . ILE A 1 93 ? -8.084 11.756 6.645 1.00 90.69 93 ILE A C 1
ATOM 697 O O . ILE A 1 93 ? -8.356 10.890 7.476 1.00 90.69 93 ILE A O 1
ATOM 701 N N . GLY A 1 94 ? -7.410 12.862 6.967 1.00 91.94 94 GLY A N 1
ATOM 702 C CA . GLY A 1 94 ? -6.843 13.096 8.301 1.00 91.94 94 GLY A CA 1
ATOM 703 C C . GLY A 1 94 ? -7.895 13.346 9.384 1.00 91.94 94 GLY A C 1
ATOM 704 O O . GLY A 1 94 ? -7.620 13.151 10.566 1.00 91.94 94 GLY A O 1
ATOM 705 N N . GLU A 1 95 ? -9.090 13.751 8.967 1.00 94.50 95 GLU A N 1
ATOM 706 C CA . GLU A 1 95 ? -10.248 14.091 9.788 1.00 94.50 95 GLU A CA 1
ATOM 707 C C . GLU A 1 95 ? -11.036 12.858 10.252 1.00 94.50 95 GLU A C 1
ATOM 709 O O . GLU A 1 95 ? -11.902 12.982 11.112 1.00 94.50 95 GLU A O 1
ATOM 714 N N . MET A 1 96 ? -10.744 11.673 9.705 1.00 95.25 96 MET A N 1
ATOM 715 C CA . MET A 1 96 ? -11.364 10.415 10.121 1.00 95.25 96 MET A CA 1
ATOM 716 C C . MET A 1 96 ? -10.532 9.717 11.198 1.00 95.25 96 MET A C 1
ATOM 718 O O . MET A 1 96 ? -9.298 9.782 11.208 1.00 95.25 96 MET A O 1
ATOM 722 N N . THR A 1 97 ? -11.199 8.982 12.084 1.00 96.25 97 THR A N 1
ATOM 723 C CA . THR A 1 97 ? -10.535 8.040 12.994 1.00 96.25 97 THR A CA 1
ATOM 724 C C . THR A 1 97 ? -10.015 6.811 12.248 1.00 96.25 97 THR A C 1
ATOM 726 O O . THR A 1 97 ? -10.426 6.505 11.121 1.00 96.25 97 THR A O 1
ATOM 729 N N . VAL A 1 98 ? -9.109 6.061 12.878 1.00 95.38 98 VAL A N 1
ATOM 730 C CA . VAL A 1 98 ? -8.606 4.794 12.324 1.00 95.38 98 VAL A CA 1
ATOM 731 C C . VAL A 1 98 ? -9.745 3.799 12.078 1.00 95.38 98 VAL A C 1
ATOM 733 O O . VAL A 1 98 ? -9.812 3.190 11.006 1.00 95.38 98 VAL A O 1
ATOM 736 N N . ARG A 1 99 ? -10.664 3.657 13.039 1.00 93.12 99 ARG A N 1
ATOM 737 C CA . ARG A 1 99 ? -11.829 2.770 12.946 1.00 93.12 99 ARG A CA 1
ATOM 738 C C . ARG A 1 99 ? -12.734 3.176 11.794 1.00 93.12 99 ARG A C 1
ATOM 740 O O . ARG A 1 99 ? -13.090 2.330 10.978 1.00 93.12 99 ARG A O 1
ATOM 747 N N . GLU A 1 100 ? -13.063 4.461 11.684 1.00 92.62 100 GLU A N 1
ATOM 748 C CA . GLU A 1 100 ? -13.897 4.972 10.592 1.00 92.62 100 GLU A CA 1
ATOM 749 C C . GLU A 1 100 ? -13.240 4.760 9.233 1.00 92.62 100 GLU A C 1
ATOM 751 O O . GLU A 1 100 ? -13.920 4.364 8.288 1.00 92.62 100 GLU A O 1
ATOM 756 N N . THR A 1 101 ? -11.925 4.970 9.137 1.00 92.38 101 THR A N 1
ATOM 757 C CA . THR A 1 101 ? -11.157 4.782 7.900 1.00 92.38 101 THR A CA 1
ATOM 758 C C . THR A 1 101 ? -11.224 3.331 7.426 1.00 92.38 101 THR A C 1
ATOM 760 O O . THR A 1 101 ? -11.554 3.059 6.268 1.00 92.38 101 THR A O 1
ATOM 763 N N . LEU A 1 102 ? -10.967 2.377 8.326 1.00 89.00 102 LEU A N 1
ATOM 764 C CA . LEU A 1 102 ? -11.034 0.951 8.004 1.00 89.00 102 LEU A CA 1
ATOM 765 C C . LEU A 1 102 ? -12.469 0.496 7.721 1.00 89.00 102 LEU A C 1
ATOM 767 O O . LEU A 1 102 ? -12.692 -0.246 6.768 1.00 89.00 102 LEU A O 1
ATOM 771 N N . ALA A 1 103 ? -13.450 0.967 8.492 1.00 86.62 103 ALA A N 1
ATOM 772 C CA . ALA A 1 103 ? -14.855 0.635 8.274 1.00 86.62 103 ALA A CA 1
ATOM 773 C C . ALA A 1 103 ? -15.375 1.202 6.943 1.00 86.62 103 ALA A C 1
ATOM 775 O O . ALA A 1 103 ? -16.131 0.535 6.236 1.00 86.62 103 ALA A O 1
ATOM 776 N N . PHE A 1 104 ? -14.958 2.415 6.573 1.00 86.81 104 PHE A N 1
ATOM 777 C CA . PHE A 1 104 ? -15.264 3.017 5.278 1.00 86.81 104 PHE A CA 1
ATOM 778 C C . PHE A 1 104 ? -14.667 2.194 4.136 1.00 86.81 104 PHE A C 1
ATOM 780 O O . PHE A 1 104 ? -15.393 1.804 3.222 1.00 86.81 104 PHE A O 1
ATOM 787 N N . SER A 1 105 ? -13.381 1.845 4.231 1.00 83.94 105 SER A N 1
ATOM 788 C CA . SER A 1 105 ? -12.719 0.969 3.261 1.00 83.94 105 SER A CA 1
ATOM 789 C C . SER A 1 105 ? -13.436 -0.378 3.119 1.00 83.94 105 SER A C 1
ATOM 791 O O . SER A 1 105 ? -13.737 -0.787 1.996 1.00 83.94 105 SER A O 1
ATOM 793 N N . ALA A 1 106 ? -13.789 -1.021 4.235 1.00 78.94 106 ALA A N 1
ATOM 794 C CA . ALA A 1 106 ? -14.504 -2.294 4.246 1.00 78.94 106 ALA A CA 1
ATOM 795 C C . ALA A 1 106 ? -15.869 -2.207 3.539 1.00 78.94 106 ALA A C 1
ATOM 797 O O . ALA A 1 106 ? -16.237 -3.109 2.783 1.00 78.94 106 ALA A O 1
ATOM 798 N N . ARG A 1 107 ? -16.612 -1.109 3.738 1.00 77.56 107 ARG A N 1
ATOM 799 C CA . ARG A 1 107 ? -17.889 -0.869 3.047 1.00 77.56 107 ARG A CA 1
ATOM 800 C C . ARG A 1 107 ? -17.698 -0.634 1.547 1.00 77.56 107 ARG A C 1
ATOM 802 O O . ARG A 1 107 ? -18.432 -1.220 0.757 1.00 77.56 107 ARG A O 1
ATOM 809 N N . CYS A 1 108 ? -16.708 0.166 1.147 1.00 77.62 108 CYS A N 1
ATOM 810 C CA . CYS A 1 108 ? -16.446 0.477 -0.263 1.00 77.62 108 CYS A CA 1
ATOM 811 C C . CYS A 1 108 ? -15.922 -0.721 -1.063 1.00 77.62 108 CYS A C 1
ATOM 813 O O . CYS A 1 108 ? -16.276 -0.887 -2.226 1.00 77.62 108 CYS A O 1
ATOM 815 N N . GLN A 1 109 ? -15.074 -1.554 -0.458 1.00 71.56 109 GLN A N 1
ATOM 816 C CA . GLN A 1 109 ? -14.478 -2.713 -1.133 1.00 71.56 109 GLN A CA 1
ATOM 817 C C . GLN A 1 109 ? -15.398 -3.944 -1.138 1.00 71.56 109 GLN A C 1
ATOM 819 O O . GLN A 1 109 ? -15.121 -4.933 -1.819 1.00 71.56 109 GLN A O 1
ATOM 824 N N . GLY A 1 110 ? -16.531 -3.845 -0.438 1.00 60.59 110 GLY A N 1
ATOM 825 C CA . GLY A 1 110 ? -17.604 -4.820 -0.439 1.00 60.59 110 GLY A CA 1
ATOM 826 C C . GLY A 1 110 ? -17.245 -6.094 0.320 1.00 60.59 110 GLY A C 1
ATOM 827 O O . GLY A 1 110 ? -16.562 -6.977 -0.192 1.00 60.59 110 GLY A O 1
ATOM 828 N N . VAL A 1 111 ? -17.849 -6.279 1.493 1.00 56.66 111 VAL A N 1
ATOM 829 C CA . VAL A 1 111 ? -17.957 -7.594 2.158 1.00 56.66 111 VAL A CA 1
ATOM 830 C C . VAL A 1 111 ? -18.890 -8.568 1.407 1.00 56.66 111 VAL A C 1
ATOM 832 O O . VAL A 1 111 ? -18.928 -9.759 1.711 1.00 56.66 111 VAL A O 1
ATOM 835 N N . GLY A 1 112 ? -19.587 -8.089 0.366 1.00 51.69 112 GLY A N 1
ATOM 836 C CA . GLY A 1 112 ? -20.736 -8.750 -0.266 1.00 51.69 112 GLY A CA 1
ATOM 837 C C . GLY A 1 112 ? -20.523 -10.178 -0.778 1.00 51.69 112 GLY A C 1
ATOM 838 O O . GLY A 1 112 ? -21.434 -10.986 -0.677 1.00 51.69 112 GLY A O 1
ATOM 839 N N . THR A 1 113 ? -19.324 -10.557 -1.240 1.00 53.34 113 THR A N 1
ATOM 840 C CA . THR A 1 113 ? -19.089 -11.952 -1.679 1.00 53.34 113 THR A CA 1
ATOM 841 C C . THR A 1 113 ? -18.974 -12.930 -0.514 1.00 53.34 113 THR A C 1
ATOM 843 O O . THR A 1 113 ? -19.265 -14.106 -0.698 1.00 53.34 113 THR A O 1
ATOM 846 N N . ARG A 1 114 ? -18.550 -12.480 0.679 1.00 55.88 114 ARG A N 1
ATOM 847 C CA . ARG A 1 114 ? -18.630 -13.328 1.877 1.00 55.88 114 ARG A CA 1
ATOM 848 C C . ARG A 1 114 ? -20.069 -13.420 2.345 1.00 55.88 114 ARG A C 1
ATOM 850 O O . ARG A 1 114 ? -20.497 -14.524 2.611 1.00 55.88 114 ARG A O 1
ATOM 857 N N . TYR A 1 115 ? -20.819 -12.321 2.355 1.00 56.28 115 TYR A N 1
ATOM 858 C CA . TYR A 1 115 ? -22.239 -12.347 2.699 1.00 56.28 115 TYR A CA 1
ATOM 859 C C . TYR A 1 115 ? -23.035 -13.311 1.810 1.00 56.28 115 TYR A C 1
ATOM 861 O O . TYR A 1 115 ? -23.722 -14.182 2.328 1.00 56.28 115 TYR A O 1
ATOM 869 N N . GLU A 1 116 ? -22.903 -13.222 0.482 1.00 57.97 116 GLU A N 1
ATOM 870 C CA . GLU A 1 116 ? -23.586 -14.131 -0.452 1.00 57.97 116 GLU A CA 1
ATOM 871 C C . GLU A 1 116 ? -23.146 -15.586 -0.258 1.00 57.97 116 GLU A C 1
ATOM 873 O O . GLU A 1 116 ? -23.986 -16.481 -0.198 1.00 57.97 116 GLU A O 1
ATOM 878 N N . MET A 1 117 ? -21.840 -15.827 -0.096 1.00 62.69 117 MET A N 1
ATOM 879 C CA . MET A 1 117 ? -21.304 -17.168 0.143 1.00 62.69 117 MET A CA 1
ATOM 880 C C . MET A 1 117 ? -21.754 -17.744 1.490 1.00 62.69 117 MET A C 1
ATOM 882 O O . MET A 1 117 ? -22.141 -18.903 1.536 1.00 62.69 117 MET A O 1
ATOM 886 N N . LEU A 1 118 ? -21.715 -16.960 2.569 1.00 65.88 118 LEU A N 1
ATOM 887 C CA . LEU A 1 118 ? -22.116 -17.357 3.923 1.00 65.88 118 LEU A CA 1
ATOM 888 C C . LEU A 1 118 ? -23.634 -17.540 4.006 1.00 65.88 118 LEU A C 1
ATOM 890 O O . LEU A 1 118 ? -24.100 -18.498 4.610 1.00 65.88 118 LEU A O 1
ATOM 894 N N . THR A 1 119 ? -24.409 -16.686 3.335 1.00 64.81 119 THR A N 1
ATOM 895 C CA . THR A 1 119 ? -25.867 -16.835 3.211 1.00 64.81 119 THR A CA 1
ATOM 896 C C . THR A 1 119 ? -26.218 -18.112 2.447 1.00 64.81 119 THR A C 1
ATOM 898 O O . THR A 1 119 ? -27.082 -18.877 2.878 1.00 64.81 119 THR A O 1
ATOM 901 N N . GLU A 1 120 ? -25.520 -18.397 1.345 1.00 70.56 120 GLU A N 1
ATOM 902 C CA . GLU A 1 120 ? -25.709 -19.633 0.580 1.00 70.56 120 GLU A CA 1
ATOM 903 C C . GLU A 1 120 ? -25.216 -20.874 1.344 1.00 70.56 120 GLU A C 1
ATOM 905 O O . GLU A 1 120 ? -25.862 -21.922 1.290 1.00 70.56 120 GLU A O 1
ATOM 910 N N . LEU A 1 121 ? -24.119 -20.769 2.101 1.00 70.81 121 LEU A N 1
ATOM 911 C CA . LEU A 1 121 ? -23.617 -21.829 2.980 1.00 70.81 121 LEU A CA 1
ATOM 912 C C . LEU A 1 121 ? -24.638 -22.143 4.078 1.00 70.81 121 LEU A C 1
ATOM 914 O O . LEU A 1 121 ? -25.055 -23.292 4.194 1.00 70.81 121 LEU A O 1
ATOM 918 N N . ALA A 1 122 ? -25.132 -21.124 4.788 1.00 71.19 122 ALA A N 1
ATOM 919 C CA . ALA A 1 122 ? -26.148 -21.266 5.831 1.00 71.19 122 ALA A CA 1
ATOM 920 C C . ALA A 1 122 ? -27.431 -21.914 5.284 1.00 71.19 122 ALA A C 1
ATOM 922 O O . ALA A 1 122 ? -28.044 -22.769 5.930 1.00 71.19 122 ALA A O 1
ATOM 923 N N . ARG A 1 123 ? -27.835 -21.549 4.056 1.00 80.31 123 ARG A N 1
ATOM 924 C CA . ARG A 1 123 ? -28.973 -22.166 3.359 1.00 80.31 123 ARG A CA 1
ATOM 925 C C . ARG A 1 123 ? -28.734 -23.656 3.093 1.00 80.31 123 ARG A C 1
ATOM 927 O O . ARG A 1 123 ? -29.639 -24.461 3.318 1.00 80.31 123 ARG A O 1
ATOM 934 N N . ARG A 1 124 ? -27.540 -24.030 2.615 1.00 80.00 124 ARG A N 1
ATOM 935 C CA . ARG A 1 124 ? -27.163 -25.427 2.324 1.00 80.00 124 ARG A CA 1
ATOM 936 C C . ARG A 1 124 ? -27.025 -26.267 3.586 1.00 80.00 124 ARG A C 1
ATOM 938 O O . ARG A 1 124 ? -27.525 -27.385 3.604 1.00 80.00 124 ARG A O 1
ATOM 945 N N . GLU A 1 125 ? -26.416 -25.731 4.635 1.00 79.38 125 GLU A N 1
ATOM 946 C CA . GLU A 1 125 ? -26.285 -26.396 5.935 1.00 79.38 125 GLU A CA 1
ATOM 947 C C . GLU A 1 125 ? -27.659 -26.685 6.542 1.00 79.38 125 GLU A C 1
ATOM 949 O O . GLU A 1 125 ? -27.921 -27.814 6.955 1.00 79.38 125 GLU A O 1
ATOM 954 N N . LYS A 1 126 ? -28.588 -25.719 6.477 1.00 79.31 126 LYS A N 1
ATOM 955 C CA . LYS A 1 126 ? -29.980 -25.917 6.902 1.00 79.31 126 LYS A CA 1
ATOM 956 C C . LYS A 1 126 ? -30.696 -26.988 6.076 1.00 79.31 126 LYS A C 1
ATOM 958 O O . LYS A 1 126 ? -31.412 -27.807 6.645 1.00 79.31 126 LYS A O 1
ATOM 963 N N . ALA A 1 127 ? -30.508 -27.003 4.754 1.00 85.19 127 ALA A N 1
ATOM 964 C CA . ALA A 1 127 ? -31.093 -28.022 3.877 1.00 85.19 127 ALA A CA 1
ATOM 965 C C . ALA A 1 127 ? -30.500 -29.425 4.116 1.00 85.19 127 ALA A C 1
ATOM 967 O O . ALA A 1 127 ? -31.209 -30.419 3.989 1.00 85.19 127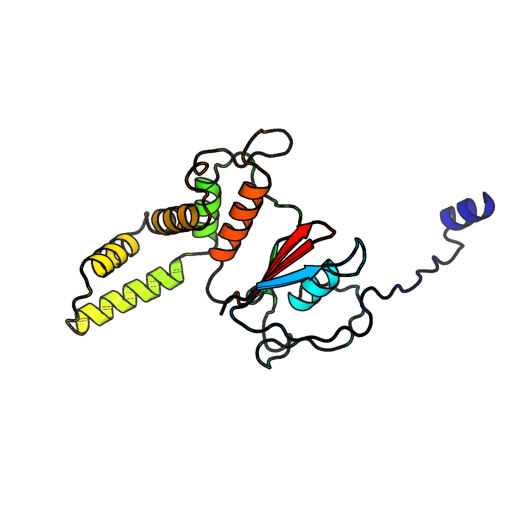 ALA A O 1
ATOM 968 N N . ALA A 1 128 ? -29.221 -29.501 4.488 1.00 87.00 128 ALA A N 1
ATOM 969 C CA . ALA A 1 128 ? -28.513 -30.738 4.804 1.00 87.00 128 ALA A CA 1
ATOM 970 C C . ALA A 1 128 ? -28.625 -31.151 6.286 1.00 87.00 128 ALA A C 1
ATOM 972 O O . ALA A 1 128 ? -28.051 -32.162 6.683 1.00 87.00 128 ALA A O 1
ATOM 973 N N . ASN A 1 129 ? -29.358 -30.384 7.102 1.00 83.62 129 ASN A N 1
ATOM 974 C CA . ASN A 1 129 ? -29.498 -30.576 8.547 1.00 83.62 129 ASN A CA 1
ATOM 975 C C . ASN A 1 129 ? -28.148 -30.637 9.298 1.00 83.62 129 ASN A C 1
ATOM 977 O O . ASN A 1 129 ? -28.008 -31.317 10.316 1.00 83.62 129 ASN A O 1
ATOM 981 N N . ILE A 1 130 ? -27.148 -29.925 8.778 1.00 80.75 130 ILE A N 1
ATOM 982 C CA . ILE A 1 130 ? -25.826 -29.774 9.379 1.00 80.75 130 ILE A CA 1
ATOM 983 C C . ILE A 1 130 ? -25.934 -28.649 10.407 1.00 80.75 130 ILE A C 1
ATOM 985 O O . ILE A 1 130 ? -26.347 -27.540 10.073 1.00 80.75 130 ILE A O 1
ATOM 989 N N . LYS A 1 131 ? -25.583 -28.934 11.664 1.00 77.94 131 LYS A N 1
ATOM 990 C CA . LYS A 1 131 ? -25.469 -27.913 12.709 1.00 77.94 131 LYS A CA 1
ATOM 991 C C . LYS A 1 131 ? -24.013 -27.459 12.796 1.00 77.94 131 LYS A C 1
ATOM 993 O O . LYS A 1 131 ? -23.174 -28.285 13.159 1.00 77.94 131 LYS A O 1
ATOM 998 N N . PRO A 1 132 ? -23.709 -26.191 12.474 1.00 70.19 132 PRO A N 1
ATOM 999 C CA . PRO A 1 132 ? -22.397 -25.630 12.742 1.00 70.19 132 PRO A CA 1
ATOM 1000 C C . PRO A 1 132 ? -22.127 -25.612 14.246 1.00 70.19 132 PRO A C 1
ATOM 1002 O O . PRO A 1 132 ? -23.054 -25.632 15.062 1.00 70.19 132 PRO A O 1
ATOM 1005 N N . ASP A 1 133 ? -20.849 -25.541 14.599 1.00 77.50 133 ASP A N 1
ATOM 1006 C CA . ASP A 1 133 ? -20.432 -25.197 15.954 1.00 77.50 133 ASP A CA 1
ATOM 1007 C C . ASP A 1 133 ? -21.107 -23.884 16.402 1.00 77.50 133 ASP A C 1
ATOM 1009 O O . ASP A 1 133 ? -21.355 -22.997 15.579 1.00 77.50 133 ASP A O 1
ATOM 1013 N N . HIS A 1 134 ? -21.414 -23.761 17.694 1.00 73.19 134 HIS A N 1
ATOM 1014 C CA . HIS A 1 134 ? -22.093 -22.595 18.253 1.00 73.19 134 HIS A CA 1
ATOM 1015 C C . HIS A 1 134 ? -21.362 -21.286 17.934 1.00 73.19 134 HIS A C 1
ATOM 1017 O O . HIS A 1 134 ? -22.004 -20.315 17.533 1.00 73.19 134 HIS A O 1
ATOM 1023 N N . ASP A 1 135 ? -20.032 -21.272 18.020 1.00 69.31 135 ASP A N 1
ATOM 1024 C CA . ASP A 1 135 ? -19.240 -20.064 17.774 1.00 69.31 135 ASP A CA 1
ATOM 1025 C C . ASP A 1 135 ? -19.266 -19.666 16.289 1.00 69.31 135 ASP A C 1
ATOM 1027 O O . ASP A 1 135 ? -19.305 -18.482 15.941 1.00 69.31 135 ASP A O 1
ATOM 1031 N N . ILE A 1 136 ? -19.315 -20.665 15.400 1.00 67.19 136 ILE A N 1
ATOM 1032 C CA . ILE A 1 136 ? -19.413 -20.476 13.948 1.00 67.19 136 ILE A CA 1
ATOM 1033 C C . ILE A 1 136 ? -20.821 -20.013 13.559 1.00 67.19 136 ILE A C 1
ATOM 1035 O O . ILE A 1 136 ? -20.948 -19.118 12.728 1.00 67.19 136 ILE A O 1
ATOM 1039 N N . ASP A 1 137 ? -21.874 -20.567 14.168 1.00 68.75 137 ASP A N 1
ATOM 1040 C CA . ASP A 1 137 ? -23.272 -20.172 13.936 1.00 68.75 137 ASP A CA 1
ATOM 1041 C C . ASP A 1 137 ? -23.545 -18.740 14.425 1.00 68.75 137 ASP A C 1
ATOM 1043 O O . ASP A 1 137 ? -24.193 -17.956 13.728 1.00 68.75 137 ASP A O 1
ATOM 1047 N N . VAL A 1 138 ? -22.998 -18.358 15.586 1.00 70.19 138 VAL A N 1
ATOM 1048 C CA . VAL A 1 138 ? -23.069 -16.981 16.102 1.00 70.19 138 VAL A CA 1
ATOM 1049 C C . VAL A 1 138 ? -22.339 -16.019 15.166 1.00 70.19 138 VAL A C 1
ATOM 1051 O O . VAL A 1 138 ? -22.905 -14.986 14.805 1.00 70.19 138 VAL A O 1
ATOM 1054 N N . TYR A 1 139 ? -21.127 -16.369 14.718 1.00 69.31 139 TYR A N 1
ATOM 1055 C CA . TYR A 1 139 ? -20.379 -15.575 13.742 1.00 69.31 139 TYR A CA 1
ATOM 1056 C C . TYR A 1 139 ? -21.151 -15.430 12.424 1.00 69.31 139 TYR A C 1
ATOM 1058 O O . TYR A 1 139 ? -21.372 -14.311 11.971 1.00 69.31 139 TYR A O 1
ATOM 1066 N N . MET A 1 140 ? -21.638 -16.539 11.854 1.00 64.19 140 MET A N 1
ATOM 1067 C CA . MET A 1 140 ? -22.425 -16.589 10.615 1.00 64.19 140 MET A CA 1
ATOM 1068 C C . MET A 1 140 ? -23.691 -15.734 10.688 1.00 64.19 140 MET A C 1
ATOM 1070 O O . MET A 1 140 ? -23.982 -14.986 9.757 1.00 64.19 140 MET A O 1
ATOM 1074 N N . LYS A 1 141 ? -24.443 -15.802 11.792 1.00 65.56 141 LYS A N 1
ATOM 1075 C CA . LYS A 1 141 ? -25.669 -15.012 11.977 1.00 65.56 141 LYS A CA 1
ATOM 1076 C C . LYS A 1 141 ? -25.384 -13.536 12.220 1.00 65.56 141 LYS A C 1
ATOM 1078 O O . LYS A 1 141 ? -26.063 -12.700 11.632 1.00 65.56 141 LYS A O 1
ATOM 1083 N N . ALA A 1 142 ? -24.379 -13.206 13.032 1.00 65.31 142 ALA A N 1
ATOM 1084 C CA . ALA A 1 142 ? -23.940 -11.822 13.224 1.00 65.31 142 ALA A CA 1
ATOM 1085 C C . ALA A 1 142 ? -23.458 -11.199 11.903 1.00 65.31 142 ALA A C 1
ATOM 1087 O O . ALA A 1 142 ? -23.660 -10.010 11.663 1.00 65.31 142 ALA A O 1
ATOM 1088 N N . SER A 1 143 ? -22.892 -12.037 11.034 1.00 60.25 143 SER A N 1
ATOM 1089 C CA . SER A 1 143 ? -22.529 -11.707 9.666 1.00 60.25 143 SER A CA 1
ATOM 1090 C C . SER A 1 143 ? -23.737 -11.527 8.724 1.00 60.25 143 SER A C 1
ATOM 1092 O O . SER A 1 143 ? -23.825 -10.580 7.948 1.00 60.25 143 SER A O 1
ATOM 1094 N N . ALA A 1 144 ? -24.737 -12.401 8.805 1.00 57.91 144 ALA A N 1
ATOM 1095 C CA . ALA A 1 144 ? -25.887 -12.379 7.900 1.00 57.91 144 ALA A CA 1
ATOM 1096 C C . ALA A 1 144 ? -26.944 -11.295 8.227 1.00 57.91 144 ALA A C 1
ATOM 1098 O O . ALA A 1 144 ? -27.783 -10.964 7.380 1.00 57.91 144 ALA A O 1
ATOM 1099 N N . MET A 1 145 ? -26.936 -10.727 9.438 1.00 56.53 145 MET A N 1
ATOM 1100 C CA . MET A 1 145 ? -27.829 -9.624 9.808 1.00 56.53 145 MET A CA 1
ATOM 1101 C C . MET A 1 145 ? -27.232 -8.284 9.354 1.00 56.53 145 MET A C 1
ATOM 1103 O O . MET A 1 145 ? -26.268 -7.777 9.926 1.00 56.53 145 MET A O 1
ATOM 1107 N N . GLY A 1 146 ? -27.807 -7.713 8.292 1.00 50.81 146 GLY A N 1
ATOM 1108 C CA . GLY A 1 146 ? -27.334 -6.477 7.666 1.00 50.81 146 GLY A CA 1
ATOM 1109 C C . GLY A 1 146 ? -27.113 -5.331 8.662 1.00 50.81 146 GLY A C 1
ATOM 1110 O O . GLY A 1 146 ? -27.996 -4.993 9.445 1.00 50.81 146 GLY A O 1
ATOM 1111 N N . GLY A 1 147 ? -25.922 -4.724 8.607 1.00 53.97 147 GLY A N 1
ATOM 1112 C CA . GLY A 1 147 ? -25.562 -3.513 9.357 1.00 53.97 147 GLY A CA 1
ATOM 1113 C C . GLY A 1 147 ? -24.311 -3.618 10.238 1.00 53.97 147 GLY A C 1
ATOM 1114 O O . GLY A 1 147 ? -23.736 -2.581 10.556 1.00 53.97 147 GLY A O 1
ATOM 1115 N N . GLN A 1 148 ? -23.851 -4.825 10.602 1.00 53.03 148 GLN A N 1
ATOM 1116 C CA . GLN A 1 148 ? -22.753 -5.007 11.577 1.00 53.03 148 GLN A CA 1
ATOM 1117 C C . GLN A 1 148 ? -21.516 -5.772 11.056 1.00 53.03 148 GLN A C 1
ATOM 1119 O O . GLN A 1 148 ? -20.482 -5.768 11.721 1.00 53.03 148 GLN A O 1
ATOM 1124 N N . GLU A 1 149 ? -21.531 -6.353 9.850 1.00 54.47 149 GLU A N 1
ATOM 1125 C CA . GLU A 1 149 ? -20.368 -7.101 9.319 1.00 54.47 149 GLU A CA 1
ATOM 1126 C C . GLU A 1 149 ? -19.108 -6.270 9.140 1.00 54.47 149 GLU A C 1
ATOM 1128 O O . GLU A 1 149 ? -18.019 -6.698 9.529 1.00 54.47 149 GLU A O 1
ATOM 1133 N N . SER A 1 150 ? -19.245 -5.075 8.555 1.00 59.56 150 SER A N 1
ATOM 1134 C CA . SER A 1 150 ? -18.102 -4.177 8.407 1.00 59.56 150 SER A CA 1
ATOM 1135 C C . SER A 1 150 ? -17.501 -3.856 9.771 1.00 59.56 150 SER A C 1
ATOM 1137 O O . SER A 1 150 ? -16.292 -3.747 9.869 1.00 59.56 150 SER A O 1
ATOM 1139 N N . SER A 1 151 ? -18.326 -3.787 10.822 1.00 67.31 151 SER A N 1
ATOM 1140 C CA . SER A 1 151 ? -17.867 -3.551 12.190 1.00 67.31 151 SER A CA 1
ATOM 1141 C C . SER A 1 151 ? -17.012 -4.716 12.696 1.00 67.31 151 SER A C 1
ATOM 1143 O O . SER A 1 151 ? -15.865 -4.506 13.072 1.00 67.31 151 SER A O 1
ATOM 1145 N N . ILE A 1 152 ? -17.492 -5.963 12.597 1.00 72.50 152 ILE A N 1
ATOM 1146 C CA . ILE A 1 152 ? -16.777 -7.147 13.117 1.00 72.50 152 ILE A CA 1
ATOM 1147 C C . ILE A 1 152 ? -15.436 -7.362 12.406 1.00 72.50 152 ILE A C 1
ATOM 1149 O O . ILE A 1 152 ? -14.415 -7.594 13.057 1.00 72.50 152 ILE A O 1
ATOM 1153 N N . VAL A 1 153 ? -15.409 -7.282 11.071 1.00 74.44 153 VAL A N 1
ATOM 1154 C CA . VAL A 1 153 ? -14.151 -7.448 10.326 1.00 74.44 153 VAL A CA 1
ATOM 1155 C C . VAL A 1 153 ? -13.204 -6.279 10.618 1.00 74.44 153 VAL A C 1
ATOM 1157 O O . VAL A 1 153 ? -12.002 -6.499 10.762 1.00 74.44 153 VAL A O 1
ATOM 1160 N N . THR A 1 154 ? -13.722 -5.056 10.779 1.00 82.94 154 THR A N 1
ATOM 1161 C CA . THR A 1 154 ? -12.929 -3.909 11.244 1.00 82.94 154 THR A CA 1
ATOM 1162 C C . THR A 1 154 ? -12.337 -4.139 12.630 1.00 82.94 154 THR A C 1
ATOM 1164 O O . THR A 1 154 ? -11.127 -3.977 12.765 1.00 82.94 154 THR A O 1
ATOM 1167 N N . GLU A 1 155 ? -13.104 -4.602 13.621 1.00 83.06 155 GLU A N 1
ATOM 1168 C CA . GLU A 1 155 ? -12.571 -4.934 14.953 1.00 83.06 155 GLU A CA 1
ATOM 1169 C C . GLU A 1 155 ? -11.474 -6.000 14.886 1.00 83.06 155 GLU A C 1
ATOM 1171 O O . GLU A 1 155 ? -10.430 -5.887 15.532 1.00 83.06 155 GLU A O 1
ATOM 1176 N N . TYR A 1 156 ? -11.686 -7.039 14.079 1.00 82.06 156 TYR A N 1
ATOM 1177 C CA . TYR A 1 156 ? -10.715 -8.114 13.913 1.00 82.06 156 TYR A CA 1
ATOM 1178 C C . TYR A 1 156 ? -9.399 -7.612 13.301 1.00 82.06 156 TYR A C 1
ATOM 1180 O O . TYR A 1 156 ? -8.317 -7.917 13.808 1.00 82.06 156 TYR A O 1
ATOM 1188 N N . ILE A 1 157 ? -9.476 -6.792 12.249 1.00 83.81 157 ILE A N 1
ATOM 1189 C CA . ILE A 1 157 ? -8.299 -6.203 11.598 1.00 83.81 157 ILE A CA 1
ATOM 1190 C C . ILE A 1 157 ? -7.591 -5.204 12.515 1.00 83.81 157 ILE A C 1
ATOM 1192 O O . ILE A 1 157 ? -6.360 -5.216 12.576 1.00 83.81 157 ILE A O 1
ATOM 1196 N N . LEU A 1 158 ? -8.336 -4.388 13.266 1.00 88.38 158 LEU A N 1
ATOM 1197 C CA . LEU A 1 158 ? -7.767 -3.491 14.273 1.00 88.38 158 LEU A CA 1
ATOM 1198 C C . LEU A 1 158 ? -6.911 -4.271 15.275 1.00 88.38 158 LEU A C 1
ATOM 1200 O O . LEU A 1 158 ? -5.774 -3.879 15.534 1.00 88.38 158 LEU A O 1
ATOM 1204 N N . LYS A 1 159 ? -7.409 -5.409 15.771 1.00 86.31 159 LYS A N 1
ATOM 1205 C CA . LYS A 1 159 ? -6.665 -6.265 16.704 1.00 86.31 159 LYS A CA 1
ATOM 1206 C C . LYS A 1 159 ? -5.436 -6.912 16.068 1.00 86.31 159 LYS A C 1
ATOM 1208 O O . LYS A 1 159 ? -4.352 -6.815 16.634 1.00 86.31 159 LYS A O 1
ATOM 1213 N N . ILE A 1 160 ? -5.562 -7.529 14.889 1.00 83.88 160 ILE A N 1
ATOM 1214 C CA . ILE A 1 160 ? -4.421 -8.188 14.219 1.00 83.88 160 ILE A CA 1
ATOM 1215 C C . ILE A 1 160 ? -3.296 -7.199 13.924 1.00 83.88 160 ILE A C 1
ATOM 1217 O O . ILE A 1 160 ? -2.119 -7.531 14.058 1.00 83.88 160 ILE A O 1
ATOM 1221 N N . LEU A 1 161 ? -3.651 -5.987 13.503 1.00 87.00 161 LEU A N 1
ATOM 1222 C CA . LEU A 1 161 ? -2.674 -4.962 13.161 1.00 87.00 161 LEU A CA 1
ATOM 1223 C C . LEU A 1 161 ? -2.196 -4.169 14.386 1.00 87.00 161 LEU A C 1
ATOM 1225 O O . LEU A 1 161 ? -1.347 -3.291 14.229 1.00 87.00 161 LEU A O 1
ATOM 1229 N N . GLY A 1 162 ? -2.698 -4.453 15.594 1.00 90.81 162 GLY A N 1
ATOM 1230 C CA . GLY A 1 162 ? -2.357 -3.720 16.819 1.00 90.81 162 GLY A CA 1
ATOM 1231 C C . GLY A 1 162 ? -2.695 -2.228 16.727 1.00 90.81 162 GLY A C 1
ATOM 1232 O O . GLY A 1 162 ? -1.872 -1.374 17.074 1.00 90.81 162 GLY A O 1
ATOM 1233 N N . LEU A 1 163 ? -3.844 -1.924 16.126 1.00 94.25 163 LEU A N 1
ATOM 1234 C CA . LEU A 1 163 ? -4.417 -0.587 15.948 1.00 94.25 163 LEU A CA 1
ATOM 1235 C C . LEU A 1 163 ? -5.597 -0.329 16.896 1.00 94.25 163 LEU A C 1
ATOM 1237 O O . LEU A 1 163 ? -6.135 0.772 16.903 1.00 94.25 163 LEU A O 1
ATOM 1241 N N . ASP A 1 164 ? -5.987 -1.318 17.694 1.00 91.81 164 ASP A N 1
ATOM 1242 C CA . ASP A 1 164 ? -7.056 -1.255 18.690 1.00 91.81 164 ASP A CA 1
ATOM 1243 C C . ASP A 1 164 ? -6.867 -0.101 19.687 1.00 91.81 164 ASP A C 1
ATOM 1245 O O . ASP A 1 164 ? -7.801 0.656 19.936 1.00 91.81 164 ASP A O 1
ATOM 1249 N N . ILE A 1 165 ? -5.637 0.112 20.166 1.00 93.62 165 ILE A N 1
ATOM 1250 C CA . ILE A 1 165 ? -5.310 1.183 21.126 1.00 93.62 165 ILE A CA 1
ATOM 1251 C C . ILE A 1 165 ? -5.531 2.584 20.526 1.00 93.62 165 ILE A C 1
ATOM 1253 O O . ILE A 1 165 ? -5.816 3.534 21.250 1.00 93.62 165 ILE A O 1
ATOM 1257 N N . CYS A 1 166 ? -5.394 2.734 19.205 1.00 95.94 166 CYS A N 1
ATOM 1258 C CA . CYS A 1 166 ? -5.570 4.010 18.507 1.00 95.94 166 CYS A CA 1
ATOM 1259 C C . CYS A 1 166 ? -6.792 4.020 17.580 1.00 95.94 166 CYS A C 1
ATOM 1261 O O . CYS A 1 166 ? -6.859 4.854 16.677 1.00 95.94 166 CYS A O 1
ATOM 1263 N N . ALA A 1 167 ? -7.738 3.097 17.772 1.00 94.69 167 ALA A N 1
ATOM 1264 C CA . ALA A 1 167 ? -8.868 2.910 16.868 1.00 94.69 167 ALA A CA 1
ATOM 1265 C C . ALA A 1 167 ? -9.723 4.182 16.742 1.00 94.69 167 ALA A C 1
ATOM 1267 O O . ALA A 1 167 ? -10.095 4.568 15.637 1.00 94.69 167 ALA A O 1
ATOM 1268 N N . ASP A 1 168 ? -9.944 4.877 17.856 1.00 96.31 168 ASP A N 1
ATOM 1269 C CA . ASP A 1 168 ? -10.768 6.091 17.922 1.00 96.31 168 ASP A CA 1
ATOM 1270 C C . ASP A 1 168 ? -9.925 7.382 17.882 1.00 96.31 168 ASP A C 1
ATOM 1272 O O . ASP A 1 168 ? -10.406 8.478 18.155 1.00 96.31 168 ASP A O 1
ATOM 1276 N N . THR A 1 169 ? -8.637 7.271 17.537 1.00 96.94 169 THR A N 1
ATOM 1277 C CA . THR A 1 169 ? -7.759 8.427 17.303 1.00 96.94 169 THR A CA 1
ATOM 1278 C C . THR A 1 169 ? -7.851 8.859 15.844 1.00 96.94 169 THR A C 1
ATOM 1280 O O . THR A 1 169 ? -7.882 8.013 14.947 1.00 96.94 169 THR A O 1
ATOM 1283 N N . LEU A 1 170 ? -7.845 10.172 15.593 1.00 96.88 170 LEU A N 1
ATOM 1284 C CA . LEU A 1 170 ? -7.752 10.719 14.239 1.00 96.88 170 LEU A CA 1
ATOM 1285 C C . LEU A 1 170 ? -6.483 10.224 13.541 1.00 96.88 170 LEU A C 1
ATOM 1287 O O . LEU A 1 170 ? -5.395 10.209 14.126 1.00 96.88 170 LEU A O 1
ATOM 1291 N N . VAL A 1 171 ? -6.603 9.860 12.265 1.00 96.25 171 VAL A N 1
ATOM 1292 C CA . VAL A 1 171 ? -5.436 9.520 11.440 1.00 96.25 171 VAL A CA 1
ATOM 1293 C C . VAL A 1 171 ? -4.489 10.723 11.354 1.00 96.25 171 VAL A C 1
ATOM 1295 O O . VAL A 1 171 ? -3.263 10.573 11.416 1.00 96.25 171 VAL A O 1
ATOM 1298 N N . GLY A 1 172 ? -5.056 11.929 11.297 1.00 93.50 172 GLY A N 1
ATOM 1299 C CA . GLY A 1 172 ? -4.322 13.181 11.221 1.00 93.50 172 GLY A CA 1
ATOM 1300 C C . GLY A 1 172 ? -3.647 13.388 9.867 1.00 93.50 172 GLY A C 1
ATOM 1301 O O . GLY A 1 172 ? -3.519 12.480 9.043 1.00 93.50 172 GLY A O 1
ATOM 1302 N N . ASN A 1 173 ? -3.176 14.602 9.644 1.00 89.88 173 ASN A N 1
ATOM 1303 C CA . ASN A 1 173 ? -2.464 15.024 8.443 1.00 89.88 173 ASN A CA 1
ATOM 1304 C C . ASN A 1 173 ? -1.308 15.956 8.856 1.00 89.88 173 ASN A C 1
ATOM 1306 O O . ASN A 1 173 ? -0.875 15.925 10.005 1.00 89.88 173 ASN A O 1
ATOM 1310 N N . GLU A 1 174 ? -0.765 16.743 7.930 1.00 87.31 174 GLU A N 1
ATOM 1311 C CA . GLU A 1 174 ? 0.331 17.676 8.232 1.00 87.31 174 GLU A CA 1
ATOM 1312 C C . GLU A 1 174 ? -0.087 18.789 9.213 1.00 87.31 174 GLU A C 1
ATOM 1314 O O . GLU A 1 174 ? 0.721 19.243 10.019 1.00 87.31 174 GLU A O 1
ATOM 1319 N N . MET A 1 175 ? -1.368 19.172 9.198 1.00 90.50 175 MET A N 1
ATOM 1320 C CA . MET A 1 175 ? -1.932 20.244 10.026 1.00 90.50 175 MET A CA 1
ATOM 1321 C C . MET A 1 175 ? -2.618 19.719 11.298 1.00 90.50 175 MET A C 1
ATOM 1323 O O . MET A 1 175 ? 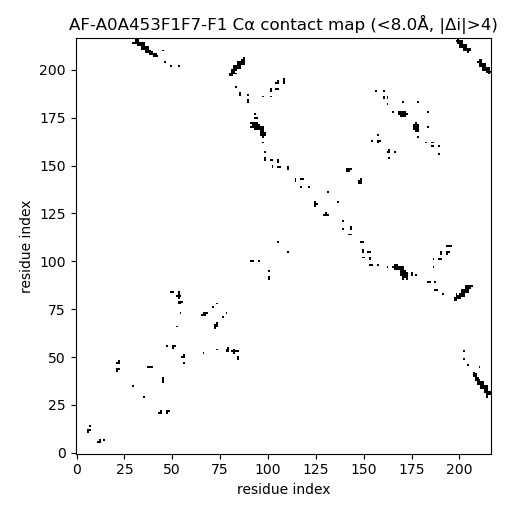-2.709 20.426 12.299 1.00 90.50 175 MET A O 1
ATOM 1327 N N . LEU A 1 176 ? -3.110 18.478 11.268 1.00 90.44 176 LEU A N 1
ATOM 1328 C CA . LEU A 1 176 ? -3.850 17.825 12.344 1.00 90.44 176 LEU A CA 1
ATOM 1329 C C . LEU A 1 176 ? -3.019 16.698 12.944 1.00 90.44 176 LEU A C 1
ATOM 1331 O O . LEU A 1 176 ? -2.751 15.685 12.295 1.00 90.44 176 LEU A O 1
ATOM 1335 N N . ARG A 1 177 ? -2.670 16.835 14.225 1.00 93.62 177 ARG A N 1
ATOM 1336 C CA . ARG A 1 177 ? -2.006 15.761 14.963 1.00 93.62 177 ARG A CA 1
ATOM 1337 C C . ARG A 1 177 ? -2.904 14.522 15.005 1.00 93.62 177 ARG A C 1
ATOM 1339 O O . ARG A 1 177 ? -4.073 14.606 15.363 1.00 93.62 177 ARG A O 1
ATOM 1346 N N . GLY A 1 178 ? -2.319 13.368 14.706 1.00 95.00 178 GLY A N 1
ATOM 1347 C CA . GLY A 1 178 ? -2.997 12.079 14.767 1.00 95.00 178 GLY A CA 1
ATOM 1348 C C . GLY A 1 178 ? -2.042 10.954 15.139 1.00 95.00 178 GLY A C 1
ATOM 1349 O O . GLY A 1 178 ? -1.119 11.136 15.939 1.00 95.00 178 GLY A O 1
ATOM 1350 N N . ILE A 1 179 ? -2.259 9.790 14.541 1.00 96.25 179 ILE A N 1
ATOM 1351 C CA . ILE A 1 179 ? -1.450 8.590 14.769 1.00 96.25 179 ILE A CA 1
ATOM 1352 C C . ILE A 1 179 ? -0.010 8.726 14.239 1.00 96.25 179 ILE A C 1
ATOM 1354 O O . ILE A 1 179 ? 0.290 9.488 13.312 1.00 96.25 179 ILE A O 1
ATOM 1358 N N . SER A 1 180 ? 0.893 7.916 14.796 1.00 94.19 180 SER A N 1
ATOM 1359 C CA . SER A 1 180 ? 2.290 7.818 14.351 1.00 94.19 180 SER A CA 1
ATOM 1360 C C . SER A 1 180 ? 2.407 7.318 12.905 1.00 94.19 180 SER A C 1
ATOM 1362 O O . SER A 1 180 ? 1.522 6.629 12.396 1.00 94.19 180 SER A O 1
ATOM 1364 N N . GLY A 1 181 ? 3.538 7.587 12.243 1.00 89.44 181 GLY A N 1
ATOM 1365 C CA . GLY A 1 181 ? 3.794 7.086 10.884 1.00 89.44 181 GLY A CA 1
ATOM 1366 C C . GLY A 1 181 ? 3.712 5.556 10.774 1.00 89.44 181 GLY A C 1
ATOM 1367 O O . GLY A 1 181 ? 3.108 5.031 9.844 1.00 89.44 181 GLY A O 1
ATOM 1368 N N . GLY A 1 182 ? 4.217 4.826 11.775 1.00 89.06 182 GLY A N 1
ATOM 1369 C CA . GLY A 1 182 ? 4.117 3.362 11.814 1.00 89.06 182 GLY A CA 1
ATOM 1370 C C . GLY A 1 182 ? 2.685 2.847 12.007 1.00 89.06 182 GLY A C 1
ATOM 1371 O O . GLY A 1 182 ? 2.319 1.813 11.451 1.00 89.06 182 GLY A O 1
ATOM 1372 N N . GLN A 1 183 ? 1.847 3.553 12.774 1.00 93.44 183 GLN A N 1
ATOM 1373 C CA . GLN A 1 183 ? 0.413 3.246 12.858 1.00 93.44 183 GLN A CA 1
ATOM 1374 C C . GLN A 1 183 ? -0.277 3.531 11.521 1.00 93.44 183 GLN A C 1
ATOM 1376 O O . GLN A 1 183 ? -0.971 2.660 11.012 1.00 93.44 183 GLN A O 1
ATOM 1381 N N . ARG A 1 184 ? -0.007 4.684 10.900 1.00 92.00 184 ARG A N 1
ATOM 1382 C CA . ARG A 1 184 ? -0.547 5.072 9.585 1.00 92.00 184 ARG A CA 1
ATOM 1383 C C . ARG A 1 184 ? -0.252 4.037 8.506 1.00 92.00 184 ARG A C 1
ATOM 1385 O O . ARG A 1 184 ? -1.162 3.628 7.792 1.00 92.00 184 ARG A O 1
ATOM 1392 N N . LYS A 1 185 ? 0.977 3.519 8.474 1.00 89.38 185 LYS A N 1
ATOM 1393 C CA . LYS A 1 185 ? 1.358 2.458 7.540 1.00 89.38 185 LYS A CA 1
ATOM 1394 C C . LYS A 1 185 ? 0.562 1.175 7.750 1.00 89.38 185 LYS A C 1
ATOM 1396 O O . LYS A 1 185 ? 0.156 0.529 6.788 1.00 89.38 185 LYS A O 1
ATOM 1401 N N . ARG A 1 186 ? 0.313 0.809 9.011 1.00 90.44 186 ARG A N 1
ATOM 1402 C CA . ARG A 1 186 ? -0.534 -0.338 9.361 1.00 90.44 186 ARG A CA 1
ATOM 1403 C C . ARG A 1 186 ? -1.988 -0.108 8.951 1.00 90.44 186 ARG A C 1
ATOM 1405 O O . ARG A 1 186 ? -2.586 -1.041 8.429 1.00 90.44 186 ARG A O 1
ATOM 1412 N N . VAL A 1 187 ? -2.527 1.109 9.085 1.00 92.31 187 VAL A N 1
ATOM 1413 C CA . VAL A 1 187 ? -3.866 1.457 8.564 1.00 92.31 187 VAL A CA 1
ATOM 1414 C C . VAL A 1 187 ? -3.925 1.236 7.055 1.00 92.31 187 VAL A C 1
ATOM 1416 O O . VAL A 1 187 ? -4.820 0.543 6.578 1.00 92.31 187 VAL A O 1
ATOM 1419 N N . THR A 1 188 ? -2.939 1.742 6.308 1.00 89.88 188 THR A N 1
ATOM 1420 C CA . THR A 1 188 ? -2.845 1.521 4.858 1.00 89.88 188 THR A CA 1
ATOM 1421 C C . THR A 1 188 ? -2.813 0.034 4.523 1.00 89.88 188 THR A C 1
ATOM 1423 O O . THR A 1 188 ? -3.597 -0.425 3.701 1.00 89.88 188 THR A O 1
ATOM 1426 N N . THR A 1 189 ? -1.963 -0.748 5.192 1.00 86.12 189 THR A N 1
ATOM 1427 C CA . THR A 1 189 ? -1.918 -2.205 5.007 1.00 86.12 189 THR A CA 1
ATOM 1428 C C . THR A 1 189 ? -3.272 -2.856 5.298 1.00 86.12 189 THR A C 1
ATOM 1430 O O . THR A 1 189 ? -3.700 -3.713 4.532 1.00 86.12 189 THR A O 1
ATOM 1433 N N . GLY A 1 190 ? -3.979 -2.423 6.346 1.00 85.12 190 GLY A N 1
ATOM 1434 C CA . GLY A 1 190 ? -5.324 -2.899 6.673 1.00 85.12 190 GLY A CA 1
ATOM 1435 C C . GLY A 1 190 ? -6.328 -2.679 5.547 1.00 85.12 190 GLY A C 1
ATOM 1436 O O . GLY A 1 190 ? -7.035 -3.615 5.186 1.00 85.12 190 GLY A O 1
ATOM 1437 N N . ILE A 1 191 ? -6.327 -1.497 4.925 1.00 85.62 191 ILE A N 1
ATOM 1438 C CA . ILE A 1 191 ? -7.156 -1.184 3.746 1.00 85.62 191 ILE A CA 1
ATOM 1439 C C . ILE A 1 191 ? -6.899 -2.174 2.602 1.00 85.62 191 ILE A C 1
ATOM 1441 O O . ILE A 1 191 ? -7.840 -2.638 1.965 1.00 85.62 191 ILE A O 1
ATOM 1445 N N . TYR A 1 192 ? -5.638 -2.535 2.351 1.00 80.00 192 TYR A N 1
ATOM 1446 C CA . TYR A 1 192 ? -5.301 -3.511 1.309 1.00 80.00 192 TYR A CA 1
ATOM 1447 C C . TYR A 1 192 ? -5.637 -4.956 1.701 1.00 80.00 192 TYR A C 1
ATOM 1449 O O . TYR A 1 192 ? -5.945 -5.759 0.826 1.00 80.00 192 TYR A O 1
ATOM 1457 N N . ILE A 1 193 ? -5.635 -5.294 2.995 1.00 75.50 193 ILE A N 1
ATOM 1458 C CA . ILE A 1 193 ? -6.109 -6.600 3.488 1.00 75.50 193 ILE A CA 1
ATOM 1459 C C . ILE A 1 193 ? -7.632 -6.734 3.321 1.00 75.50 193 ILE A C 1
ATOM 1461 O O . ILE A 1 193 ? -8.125 -7.835 3.071 1.00 75.50 193 ILE A O 1
ATOM 1465 N N . PHE A 1 194 ? -8.386 -5.633 3.424 1.00 69.44 194 PHE A N 1
ATOM 1466 C CA . PHE A 1 194 ? -9.818 -5.624 3.101 1.00 69.44 194 PHE A CA 1
ATOM 1467 C C . PHE A 1 194 ? -10.093 -5.882 1.617 1.00 69.44 194 PHE A C 1
ATOM 1469 O O . PHE A 1 194 ? -11.179 -6.361 1.273 1.00 69.44 194 PHE A O 1
ATOM 1476 N N . THR A 1 195 ? -9.121 -5.612 0.743 1.00 63.56 195 THR A N 1
ATOM 1477 C CA . THR A 1 195 ? -9.297 -5.759 -0.699 1.00 63.56 195 THR A CA 1
ATOM 1478 C C . THR A 1 195 ? -9.370 -7.245 -1.027 1.00 63.56 195 THR A C 1
ATOM 1480 O O . THR A 1 195 ? -8.452 -8.006 -0.734 1.00 63.56 195 THR A O 1
ATOM 1483 N N . LYS A 1 196 ? -10.527 -7.667 -1.554 1.00 56.91 196 LYS A N 1
ATOM 1484 C CA . LYS A 1 196 ? -10.933 -9.066 -1.756 1.00 56.91 196 LYS A CA 1
ATOM 1485 C C . LYS A 1 196 ? -9.814 -9.985 -2.273 1.00 56.91 196 LYS A C 1
ATOM 1487 O O . LYS A 1 196 ? -9.049 -9.582 -3.134 1.00 56.91 196 LYS A O 1
ATOM 1492 N N . ASN A 1 197 ? -9.856 -11.234 -1.786 1.00 52.28 197 ASN A N 1
ATOM 1493 C CA . ASN A 1 197 ? -9.445 -12.572 -2.277 1.00 52.28 197 ASN A CA 1
ATOM 1494 C C . ASN A 1 197 ? -8.461 -12.792 -3.452 1.00 52.28 197 ASN A C 1
ATOM 1496 O O . ASN A 1 197 ? -7.990 -13.921 -3.582 1.00 52.28 197 ASN A O 1
ATOM 1500 N N . GLU A 1 198 ? -8.153 -11.807 -4.287 1.00 58.12 198 GLU A N 1
ATOM 1501 C CA . GLU A 1 198 ? -7.301 -11.943 -5.470 1.00 58.12 198 GLU A CA 1
ATOM 1502 C C . GLU A 1 198 ? -5.893 -11.386 -5.259 1.00 58.12 198 GLU A C 1
ATOM 1504 O O . GLU A 1 198 ? -5.021 -11.691 -6.061 1.00 58.12 198 GLU A O 1
ATOM 1509 N N . VAL A 1 199 ? -5.623 -10.627 -4.187 1.00 60.88 199 VAL A N 1
ATOM 1510 C CA . VAL A 1 199 ? -4.272 -10.106 -3.925 1.00 60.88 199 VAL A CA 1
ATOM 1511 C C . VAL A 1 199 ? -3.357 -11.229 -3.425 1.00 60.88 199 VAL A C 1
ATOM 1513 O O . VAL A 1 199 ? -3.453 -11.665 -2.280 1.00 60.88 199 VAL A O 1
ATOM 1516 N N . HIS A 1 200 ? -2.450 -11.681 -4.290 1.00 70.56 200 HIS A N 1
ATOM 1517 C CA . HIS A 1 200 ? -1.423 -12.682 -3.992 1.00 70.56 200 HIS A CA 1
ATOM 1518 C C . HIS A 1 200 ? -0.106 -12.037 -3.528 1.00 70.56 200 HIS A C 1
ATOM 1520 O O . HIS A 1 200 ? 0.695 -12.643 -2.821 1.00 70.56 200 HIS A O 1
ATOM 1526 N N . PHE A 1 201 ? 0.143 -10.781 -3.904 1.00 78.81 201 PHE A N 1
ATOM 1527 C CA . PHE A 1 201 ? 1.376 -10.077 -3.552 1.00 78.81 201 PHE A CA 1
ATOM 1528 C C . PHE A 1 201 ? 1.074 -8.695 -2.983 1.00 78.81 201 PHE A C 1
ATOM 1530 O O . PHE A 1 201 ? 0.336 -7.921 -3.586 1.00 78.81 201 PHE A O 1
ATOM 1537 N N . ILE A 1 202 ? 1.675 -8.360 -1.841 1.00 82.06 202 ILE A N 1
ATOM 1538 C CA . ILE A 1 202 ? 1.625 -7.017 -1.258 1.00 82.06 202 ILE A CA 1
ATOM 1539 C C . ILE A 1 202 ? 3.050 -6.464 -1.198 1.00 82.06 202 ILE A C 1
ATOM 1541 O O . ILE A 1 202 ? 3.901 -6.939 -0.445 1.00 82.06 202 ILE A O 1
ATOM 1545 N N . PHE A 1 203 ? 3.305 -5.433 -1.995 1.00 83.50 203 PHE A N 1
AT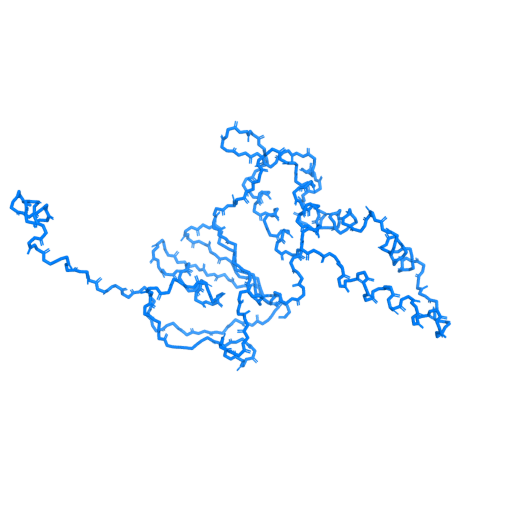OM 1546 C CA . PHE A 1 203 ? 4.563 -4.701 -2.055 1.00 83.50 203 PHE A CA 1
ATOM 1547 C C . PHE A 1 203 ? 4.472 -3.480 -1.135 1.00 83.50 203 PHE A C 1
ATOM 1549 O O . PHE A 1 203 ? 3.647 -2.607 -1.376 1.00 83.50 203 PHE A O 1
ATOM 1556 N N . VAL A 1 204 ? 5.293 -3.396 -0.084 1.00 82.12 204 VAL A N 1
ATOM 1557 C CA . VAL A 1 204 ? 5.227 -2.317 0.920 1.00 82.12 204 VAL A CA 1
ATOM 1558 C C . VAL A 1 204 ? 6.535 -1.543 0.988 1.00 82.12 204 VAL A C 1
ATOM 1560 O O . VAL A 1 204 ? 7.494 -1.980 1.630 1.00 82.12 204 VAL A O 1
ATOM 1563 N N . GLN A 1 205 ? 6.565 -0.352 0.385 1.00 82.62 205 GLN A N 1
ATOM 1564 C CA . GLN A 1 205 ? 7.708 0.557 0.489 1.00 82.62 205 GLN A CA 1
ATOM 1565 C C . GLN A 1 205 ? 7.698 1.282 1.838 1.00 82.62 205 GLN A C 1
ATOM 1567 O O . GLN A 1 205 ? 6.755 2.013 2.144 1.00 82.62 205 GLN A O 1
ATOM 1572 N N . GLN A 1 206 ? 8.744 1.076 2.644 1.00 74.69 206 GLN A N 1
ATOM 1573 C CA . GLN A 1 206 ? 8.897 1.695 3.968 1.00 74.69 206 GLN A CA 1
ATOM 1574 C C . GLN A 1 206 ? 9.810 2.923 3.925 1.00 74.69 206 GLN A C 1
ATOM 1576 O O . GLN A 1 206 ? 9.529 3.924 4.575 1.00 74.69 206 GLN A O 1
ATOM 1581 N N . SER A 1 207 ? 10.883 2.870 3.137 1.00 74.31 207 SER A N 1
ATOM 1582 C CA . SER A 1 207 ? 11.803 3.989 2.932 1.00 74.31 207 SER A CA 1
ATOM 1583 C C . SER A 1 207 ? 12.494 3.885 1.571 1.00 74.31 207 SER A C 1
ATOM 1585 O O . SER A 1 207 ? 12.367 2.884 0.862 1.00 74.31 207 SER A O 1
ATOM 1587 N N . GLU A 1 208 ? 13.286 4.897 1.219 1.00 70.19 208 GLU A N 1
ATOM 1588 C CA . GLU A 1 208 ? 14.125 4.876 0.015 1.00 70.19 208 GLU A CA 1
ATOM 1589 C C . GLU A 1 208 ? 15.225 3.805 0.052 1.00 70.19 208 GLU A C 1
ATOM 1591 O O . GLU A 1 208 ? 15.755 3.422 -0.993 1.00 70.19 208 GLU A O 1
ATOM 1596 N N . THR A 1 209 ? 15.569 3.309 1.241 1.00 65.94 209 THR A N 1
ATOM 1597 C CA . THR A 1 209 ? 16.633 2.320 1.468 1.00 65.94 209 THR A CA 1
ATOM 1598 C C . THR A 1 209 ? 16.099 0.907 1.692 1.00 65.94 209 THR A C 1
ATOM 1600 O O . THR A 1 209 ? 16.805 -0.065 1.419 1.00 65.94 209 THR A O 1
ATOM 1603 N N . CYS A 1 210 ? 14.851 0.775 2.150 1.00 64.38 210 CYS A N 1
ATOM 1604 C CA . CYS A 1 210 ? 14.279 -0.486 2.601 1.00 64.38 210 CYS A CA 1
ATOM 1605 C C . CYS A 1 210 ? 12.855 -0.685 2.073 1.00 64.38 210 CYS A C 1
ATOM 1607 O O . CYS A 1 210 ? 11.971 0.166 2.226 1.00 64.38 210 CYS A O 1
ATOM 1609 N N . THR A 1 211 ? 12.613 -1.836 1.447 1.00 71.56 211 THR A N 1
ATOM 1610 C CA . THR A 1 211 ? 11.284 -2.209 0.962 1.00 71.56 211 THR A CA 1
ATOM 1611 C C . THR A 1 211 ? 10.993 -3.684 1.221 1.00 71.56 211 THR A C 1
ATOM 1613 O O . THR A 1 211 ? 11.842 -4.541 0.985 1.00 71.56 211 THR A O 1
ATOM 1616 N N . PHE A 1 212 ? 9.783 -3.980 1.696 1.00 69.06 212 PHE A N 1
ATOM 1617 C CA . PHE A 1 212 ? 9.348 -5.333 2.033 1.00 69.06 212 PHE A CA 1
ATOM 1618 C C . PHE A 1 212 ? 8.311 -5.840 1.030 1.00 69.06 212 PHE A C 1
ATOM 1620 O O . PHE A 1 212 ? 7.460 -5.080 0.565 1.00 69.06 212 PHE A O 1
ATOM 1627 N N . PHE A 1 213 ? 8.333 -7.143 0.765 1.00 69.31 213 PHE A N 1
ATOM 1628 C CA . PHE A 1 213 ? 7.282 -7.864 0.043 1.00 69.31 213 PHE A CA 1
ATOM 1629 C C . PHE A 1 213 ? 6.690 -8.911 0.947 1.00 69.31 213 PHE A C 1
ATOM 1631 O O . PHE A 1 213 ? 7.408 -9.728 1.530 1.00 69.31 213 PHE A O 1
ATOM 1638 N N . ILE A 1 214 ? 5.372 -8.898 1.019 1.00 66.19 214 ILE A N 1
ATOM 1639 C CA . ILE A 1 214 ? 4.588 -9.909 1.696 1.00 66.19 214 ILE A CA 1
ATOM 1640 C C . ILE A 1 214 ? 3.923 -10.725 0.598 1.00 66.19 214 ILE A C 1
ATOM 1642 O O . ILE A 1 214 ? 3.123 -10.200 -0.177 1.00 66.19 214 ILE A O 1
ATOM 1646 N N . THR A 1 215 ? 4.267 -12.006 0.525 1.00 64.38 215 THR A N 1
ATOM 1647 C CA . THR A 1 215 ? 3.585 -12.931 -0.380 1.00 64.38 215 THR A CA 1
ATOM 1648 C C . THR A 1 215 ? 2.414 -13.559 0.355 1.00 64.38 215 THR A C 1
ATOM 1650 O O . THR A 1 215 ? 2.602 -14.191 1.399 1.00 64.38 215 THR A O 1
ATOM 1653 N N . VAL A 1 216 ? 1.211 -13.367 -0.174 1.00 60.75 216 VAL A N 1
ATOM 1654 C CA . VAL A 1 216 ? -0.047 -13.852 0.388 1.00 60.75 216 VAL A CA 1
ATOM 1655 C C . VAL A 1 216 ? -0.541 -15.005 -0.491 1.00 60.75 216 VAL A C 1
ATOM 1657 O O . VAL A 1 216 ? -0.831 -14.804 -1.660 1.00 60.75 216 VAL A O 1
ATOM 1660 N N . LYS A 1 217 ? -0.666 -16.195 0.110 1.00 55.38 217 LYS A N 1
ATOM 1661 C CA . LYS A 1 217 ? -0.940 -17.504 -0.526 1.00 55.38 217 LYS A CA 1
ATOM 1662 C C . LYS A 1 217 ? 0.206 -18.112 -1.335 1.00 55.38 217 LYS A C 1
ATOM 1664 O O . LYS A 1 217 ? 0.880 -17.413 -2.114 1.00 55.38 217 LYS A O 1
#

Radius of gyration: 23.09 Å; Cα contacts (8 Å, |Δi|>4): 248; chains: 1; bounding box: 59×62×52 Å